Protein AF-X0XRM9-F1 (afdb_monomer)

pLDDT: mean 96.71, std 3.66, range [76.0, 98.94]

Solvent-accessible surface area (backbone atoms only — not comparable to full-atom values): 13467 Å² total; per-residue (Å²): 122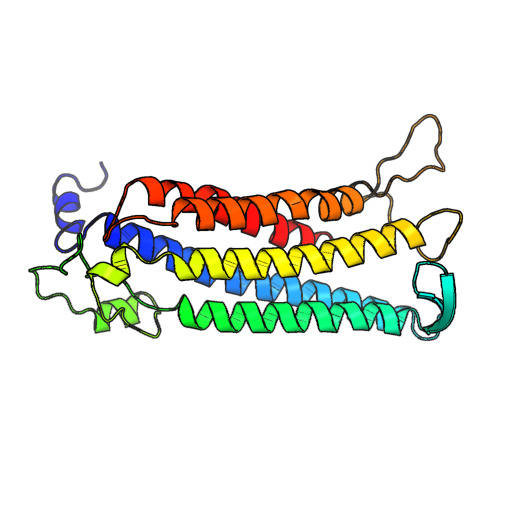,93,70,55,77,65,59,64,61,73,51,61,56,55,30,70,41,7,46,52,46,35,53,50,33,52,50,50,48,56,48,45,58,49,44,46,49,39,50,49,51,35,41,52,52,40,51,51,49,25,61,73,43,55,88,42,72,40,79,27,69,55,96,86,36,83,69,49,81,34,45,51,26,58,59,43,49,53,53,41,57,53,52,49,57,41,42,53,49,45,57,54,49,46,59,71,35,34,46,33,25,60,56,13,10,66,37,85,33,41,96,54,97,72,61,58,68,58,51,19,61,76,71,71,34,83,40,67,56,91,45,28,40,54,39,30,45,63,54,63,62,54,49,51,48,32,51,49,50,32,55,44,33,52,52,50,24,48,54,24,49,53,52,53,54,28,46,31,88,88,62,58,75,45,84,78,62,66,94,52,34,50,74,38,96,91,39,82,89,44,72,40,55,53,56,38,54,47,46,40,55,49,34,54,56,30,45,50,29,33,52,49,45,52,56,66,58,59,87,62,67,87,44,69,57,77,74,71,65,65,48,54,64,41,51,51,51,38,52,50,51,50,49,50,48,37,70,73,99

Organism: NCBI:txid412755

Structure (mmCIF, N/CA/C/O backbone):
data_AF-X0XRM9-F1
#
_entry.id   AF-X0XRM9-F1
#
loop_
_atom_site.group_PDB
_atom_site.id
_atom_site.type_symbol
_atom_site.label_atom_id
_atom_site.label_alt_id
_atom_site.label_comp_id
_atom_site.label_asym_id
_atom_site.label_entity_id
_atom_site.label_seq_id
_atom_site.pdbx_PDB_ins_code
_atom_site.Cartn_x
_atom_site.Cartn_y
_atom_site.Cartn_z
_atom_site.occupancy
_atom_site.B_iso_or_equiv
_atom_site.auth_seq_id
_atom_site.auth_comp_id
_atom_site.auth_asym_id
_atom_site.auth_atom_id
_atom_site.pdbx_PDB_model_num
ATOM 1 N N . LYS A 1 1 ? 30.468 -17.952 -12.368 1.00 76.00 1 LYS A N 1
ATOM 2 C CA . LYS A 1 1 ? 30.776 -19.060 -11.427 1.00 76.00 1 LYS A CA 1
ATOM 3 C C . LYS A 1 1 ? 30.121 -20.377 -11.852 1.00 76.00 1 LYS A C 1
ATOM 5 O O . LYS A 1 1 ? 30.865 -21.308 -12.083 1.00 76.00 1 LYS A O 1
ATOM 10 N N . LYS A 1 2 ? 28.791 -20.451 -12.048 1.00 89.44 2 LYS A N 1
ATOM 11 C CA . LYS A 1 2 ? 28.106 -21.715 -12.411 1.00 89.44 2 LYS A CA 1
ATOM 12 C C . LYS A 1 2 ? 28.364 -22.235 -13.840 1.00 89.44 2 LYS A C 1
ATOM 14 O O . LYS A 1 2 ? 28.538 -23.428 -14.006 1.00 89.44 2 LYS A O 1
ATOM 19 N N . VAL A 1 3 ? 28.404 -21.363 -14.854 1.00 91.56 3 VAL A N 1
ATOM 20 C CA . VAL A 1 3 ? 28.514 -21.778 -16.279 1.00 91.56 3 VAL A CA 1
ATOM 21 C C . VAL A 1 3 ? 29.626 -21.049 -17.059 1.00 91.56 3 VAL A C 1
ATOM 23 O O . VAL A 1 3 ? 29.676 -21.069 -18.284 1.00 91.56 3 VAL A O 1
ATOM 26 N N . GLY A 1 4 ? 30.540 -20.370 -16.357 1.00 93.19 4 GLY A N 1
ATOM 27 C CA . GLY A 1 4 ? 31.669 -19.666 -16.984 1.00 93.19 4 GLY A CA 1
ATOM 28 C C . GLY A 1 4 ? 31.266 -18.507 -17.913 1.00 93.19 4 GLY A C 1
ATOM 29 O O . GLY A 1 4 ? 30.294 -17.799 -17.650 1.00 93.19 4 GLY A O 1
ATOM 30 N N . ARG A 1 5 ? 32.039 -18.298 -18.992 1.00 91.75 5 ARG A N 1
ATOM 31 C CA . ARG A 1 5 ? 31.898 -17.161 -19.930 1.00 91.75 5 ARG A CA 1
ATOM 32 C C . ARG A 1 5 ? 30.590 -17.164 -20.729 1.00 91.75 5 ARG A C 1
ATOM 34 O O . ARG A 1 5 ? 30.179 -16.104 -21.191 1.00 91.75 5 ARG A O 1
ATOM 41 N N . VAL A 1 6 ? 29.920 -18.313 -20.879 1.00 92.38 6 VAL A N 1
ATOM 42 C CA . VAL A 1 6 ? 28.663 -18.404 -21.647 1.00 92.38 6 VAL A CA 1
ATOM 43 C C . VAL A 1 6 ? 27.557 -17.533 -21.041 1.00 92.38 6 VAL A C 1
ATOM 45 O O . VAL A 1 6 ? 26.744 -16.987 -21.779 1.00 92.38 6 VAL A O 1
ATOM 48 N N . ALA A 1 7 ? 27.585 -17.312 -19.718 1.00 89.75 7 ALA A N 1
ATOM 49 C CA . ALA A 1 7 ? 26.640 -16.444 -19.016 1.00 89.75 7 ALA A CA 1
ATOM 50 C C . ALA A 1 7 ? 26.647 -15.001 -19.542 1.00 89.75 7 ALA A C 1
ATOM 52 O O . ALA A 1 7 ? 25.612 -14.344 -19.519 1.00 89.75 7 ALA A O 1
ATOM 53 N N . ASN A 1 8 ? 27.774 -14.519 -20.075 1.00 85.94 8 ASN A N 1
ATOM 54 C CA . ASN A 1 8 ? 27.865 -13.158 -20.607 1.00 85.94 8 ASN A CA 1
ATOM 55 C C . ASN A 1 8 ? 26.937 -12.954 -21.813 1.00 85.94 8 ASN A C 1
ATOM 57 O O . ASN A 1 8 ? 26.482 -11.839 -22.052 1.00 85.94 8 ASN A O 1
ATOM 61 N N . ARG A 1 9 ? 26.603 -14.030 -22.541 1.00 87.62 9 ARG A N 1
ATOM 62 C CA . ARG A 1 9 ? 25.663 -13.976 -23.669 1.00 87.62 9 ARG A CA 1
ATOM 63 C C . ARG A 1 9 ? 24.223 -13.701 -23.225 1.00 87.62 9 ARG A C 1
ATOM 65 O O . ARG A 1 9 ? 23.444 -13.222 -24.035 1.00 87.62 9 ARG A O 1
ATOM 72 N N . LEU A 1 10 ? 23.876 -13.932 -21.953 1.00 88.25 10 LEU A N 1
ATOM 73 C CA . LEU A 1 10 ? 22.539 -13.645 -21.411 1.00 88.25 10 LEU A CA 1
ATOM 74 C C . LEU A 1 10 ? 22.221 -12.141 -21.375 1.00 88.25 10 LEU A C 1
ATOM 76 O O . LEU A 1 10 ? 21.055 -11.756 -21.344 1.00 88.25 10 LEU A O 1
ATOM 80 N N . HIS A 1 11 ? 23.252 -11.293 -21.378 1.00 88.94 11 HIS A N 1
ATOM 81 C CA . HIS A 1 11 ? 23.100 -9.840 -21.436 1.00 88.94 11 HIS A CA 1
ATOM 82 C C . HIS A 1 11 ? 22.934 -9.306 -22.864 1.00 88.94 11 HIS A C 1
ATOM 84 O O . HIS A 1 11 ? 22.676 -8.116 -23.034 1.00 88.94 11 HIS A O 1
ATOM 90 N N . ALA A 1 12 ? 23.058 -10.151 -23.893 1.00 87.25 12 ALA A N 1
ATOM 91 C CA . ALA A 1 12 ? 22.772 -9.731 -25.259 1.00 87.25 12 ALA A CA 1
ATOM 92 C C . ALA A 1 12 ? 21.328 -9.207 -25.357 1.00 87.25 12 ALA A C 1
ATOM 94 O O . ALA A 1 12 ? 20.415 -9.778 -24.764 1.00 87.25 12 ALA A O 1
ATOM 95 N N . ALA A 1 13 ? 21.138 -8.115 -26.103 1.00 86.81 13 ALA A N 1
ATOM 96 C CA . ALA A 1 13 ? 19.863 -7.407 -26.276 1.00 86.81 13 ALA A CA 1
ATOM 97 C C . ALA A 1 13 ? 19.281 -6.723 -25.023 1.00 86.81 13 ALA A C 1
ATOM 99 O O . ALA A 1 13 ? 18.147 -6.249 -25.080 1.00 86.81 13 ALA A O 1
ATOM 100 N N . ARG A 1 14 ? 20.015 -6.661 -23.904 1.00 92.44 14 ARG A N 1
ATOM 101 C CA . ARG A 1 14 ? 19.511 -6.124 -22.632 1.00 92.44 14 ARG A CA 1
ATOM 102 C C . ARG A 1 14 ? 20.376 -4.986 -22.114 1.00 92.44 14 ARG A C 1
ATOM 104 O O . ARG A 1 14 ? 21.596 -5.006 -22.260 1.00 92.44 14 ARG A O 1
ATOM 111 N N . SER A 1 15 ? 19.746 -4.036 -21.435 1.00 95.69 15 SER A N 1
ATOM 112 C CA . SER A 1 15 ? 20.428 -3.103 -20.545 1.00 95.69 15 SER A CA 1
ATOM 113 C C . SER A 1 15 ? 20.053 -3.410 -19.100 1.00 95.69 15 SER A C 1
ATOM 115 O O . SER A 1 15 ? 19.131 -4.168 -18.809 1.00 95.69 15 SER A O 1
ATOM 117 N N . ARG A 1 16 ? 20.768 -2.799 -18.158 1.00 94.94 16 ARG A N 1
ATOM 118 C CA . ARG A 1 16 ? 20.286 -2.739 -16.776 1.00 94.94 16 ARG A CA 1
ATOM 119 C C . ARG A 1 16 ? 19.071 -1.823 -16.651 1.00 94.94 16 ARG A C 1
ATOM 121 O O . ARG A 1 16 ? 18.265 -2.053 -15.761 1.00 94.94 16 ARG A O 1
ATOM 128 N N . ASN A 1 17 ? 18.938 -0.832 -17.534 1.00 97.25 17 ASN A N 1
ATOM 129 C CA . ASN A 1 17 ? 17.874 0.168 -17.472 1.00 97.25 17 ASN A CA 1
ATOM 130 C C . ASN A 1 17 ? 16.501 -0.464 -17.724 1.00 97.25 17 ASN A C 1
ATOM 132 O O . ASN A 1 17 ? 15.617 -0.350 -16.886 1.00 97.25 17 ASN A O 1
ATOM 136 N N . ASP A 1 18 ? 16.328 -1.192 -18.829 1.00 96.75 18 ASP A N 1
ATOM 137 C CA . ASP A 1 18 ? 15.067 -1.886 -19.098 1.00 96.75 18 ASP A CA 1
ATOM 138 C C . ASP A 1 18 ? 14.862 -3.094 -18.176 1.00 96.75 18 ASP A C 1
ATOM 140 O O . ASP A 1 18 ? 13.739 -3.345 -17.743 1.00 96.75 18 ASP A O 1
ATOM 144 N N . GLN A 1 19 ? 15.936 -3.806 -17.814 1.00 97.19 19 GLN A N 1
ATOM 145 C CA . GLN A 1 19 ? 15.856 -4.907 -16.856 1.00 97.19 19 GLN A CA 1
ATOM 146 C C . GLN A 1 19 ? 15.310 -4.454 -15.498 1.00 97.19 19 GLN A C 1
ATOM 148 O O . GLN A 1 19 ? 14.360 -5.056 -15.010 1.00 97.19 19 GLN A O 1
ATOM 153 N N . VAL A 1 20 ? 15.896 -3.423 -14.879 1.00 97.69 20 VAL A N 1
ATOM 154 C CA . VAL A 1 20 ? 15.515 -3.036 -13.514 1.00 97.69 20 VAL A CA 1
ATOM 155 C C . VAL A 1 20 ? 14.074 -2.542 -13.462 1.00 97.69 20 VAL A C 1
ATOM 157 O O . VAL A 1 20 ? 13.355 -2.895 -12.538 1.00 97.69 20 VAL A O 1
ATOM 160 N N . VAL A 1 21 ? 13.616 -1.801 -14.475 1.00 98.12 21 VAL A N 1
ATOM 161 C CA . VAL A 1 21 ? 12.218 -1.352 -14.537 1.00 98.12 21 VAL A CA 1
ATOM 162 C C . VAL A 1 21 ? 11.278 -2.541 -14.720 1.00 98.12 21 VAL A C 1
ATOM 164 O O . VAL A 1 21 ? 10.234 -2.603 -14.074 1.00 98.12 21 VAL A O 1
ATOM 167 N N . ASN A 1 22 ? 11.651 -3.518 -15.551 1.00 97.94 22 ASN A N 1
ATOM 168 C CA . ASN A 1 22 ? 10.860 -4.731 -15.736 1.00 97.94 22 ASN A CA 1
ATOM 169 C C . ASN A 1 22 ? 10.738 -5.536 -14.437 1.00 97.94 22 ASN A C 1
ATOM 171 O O . ASN A 1 22 ? 9.637 -5.954 -14.082 1.00 97.94 22 ASN A O 1
ATOM 175 N N . ASP A 1 23 ? 11.855 -5.729 -13.736 1.00 98.38 23 ASP A N 1
ATOM 176 C CA . ASP A 1 23 ? 11.912 -6.463 -12.472 1.00 98.38 23 ASP A CA 1
ATOM 177 C C . ASP A 1 23 ? 11.069 -5.746 -11.399 1.00 98.38 23 ASP A C 1
ATOM 179 O O . ASP A 1 23 ? 10.267 -6.386 -10.717 1.00 98.38 23 ASP A O 1
ATOM 183 N N . THR A 1 24 ? 11.153 -4.412 -11.304 1.00 98.62 24 THR A N 1
ATOM 184 C CA . THR A 1 24 ? 10.327 -3.634 -10.367 1.00 98.62 24 THR A CA 1
ATOM 185 C C . THR A 1 24 ? 8.838 -3.693 -10.721 1.00 98.62 24 THR A C 1
ATOM 187 O O . THR A 1 24 ? 8.012 -3.813 -9.824 1.00 98.62 24 THR A O 1
ATOM 190 N N . ARG A 1 25 ? 8.454 -3.688 -12.006 1.00 98.62 25 ARG A N 1
ATOM 191 C CA . ARG A 1 25 ? 7.045 -3.887 -12.401 1.00 98.62 25 ARG A CA 1
ATOM 192 C C . ARG A 1 25 ? 6.525 -5.264 -12.016 1.00 98.62 25 ARG A C 1
ATOM 194 O O . ARG A 1 25 ? 5.388 -5.371 -11.569 1.00 98.62 25 ARG A O 1
ATOM 201 N N . MET A 1 26 ? 7.333 -6.312 -12.183 1.00 98.69 26 MET A N 1
ATOM 202 C CA . MET A 1 26 ? 6.966 -7.657 -11.726 1.00 98.69 26 MET A CA 1
ATOM 203 C C . MET A 1 26 ? 6.774 -7.681 -10.207 1.00 98.69 26 MET A C 1
ATOM 205 O O . MET A 1 26 ? 5.743 -8.157 -9.743 1.00 98.69 26 MET A O 1
ATOM 209 N N . TYR A 1 27 ? 7.695 -7.073 -9.454 1.00 98.81 27 TYR A N 1
ATOM 210 C CA . TYR A 1 27 ? 7.544 -6.902 -8.009 1.00 98.81 27 TYR A CA 1
ATOM 211 C C . TYR A 1 27 ? 6.236 -6.177 -7.654 1.00 98.81 27 TYR A C 1
ATOM 213 O O . TYR A 1 27 ? 5.453 -6.700 -6.867 1.00 98.81 27 TYR A O 1
ATOM 221 N N . CYS A 1 28 ? 5.954 -5.017 -8.257 1.00 98.81 28 CYS A N 1
ATOM 222 C CA . CYS A 1 28 ? 4.731 -4.265 -7.973 1.00 98.81 28 CYS A CA 1
ATOM 223 C C . CYS A 1 28 ? 3.477 -5.079 -8.305 1.00 98.81 28 CYS A C 1
ATOM 225 O O . CYS A 1 28 ? 2.545 -5.090 -7.511 1.00 98.81 28 CYS A O 1
ATOM 227 N N . LYS A 1 29 ? 3.458 -5.820 -9.422 1.00 98.56 29 LYS A N 1
ATOM 228 C CA . LYS A 1 29 ? 2.337 -6.711 -9.766 1.00 98.56 29 LYS A CA 1
ATOM 229 C C . LYS A 1 29 ? 2.053 -7.720 -8.657 1.00 98.56 29 LYS A C 1
ATOM 231 O O . LYS A 1 29 ? 0.913 -7.811 -8.207 1.00 98.56 29 LYS A O 1
ATOM 236 N N . ASP A 1 30 ? 3.087 -8.428 -8.212 1.00 98.69 30 ASP A N 1
A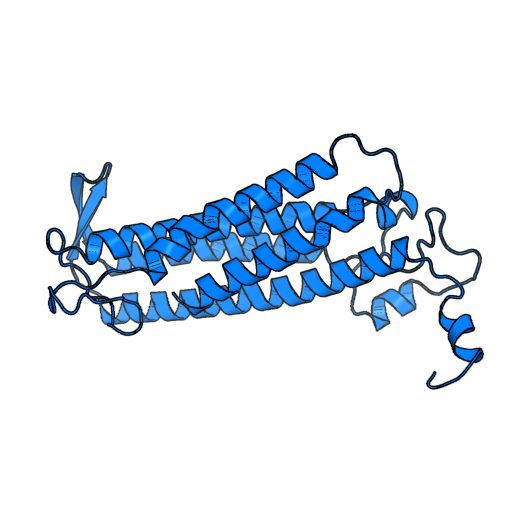TOM 237 C CA . ASP A 1 30 ? 2.966 -9.459 -7.181 1.00 98.69 30 ASP A CA 1
ATOM 238 C C . ASP A 1 30 ? 2.545 -8.854 -5.836 1.00 98.69 30 ASP A C 1
ATOM 240 O O . ASP A 1 30 ? 1.716 -9.416 -5.118 1.00 98.69 30 ASP A O 1
ATOM 244 N N . LYS A 1 31 ? 3.093 -7.684 -5.492 1.00 98.81 31 LYS A N 1
ATOM 245 C CA . LYS A 1 31 ? 2.776 -6.994 -4.239 1.00 98.81 31 LYS A CA 1
ATOM 246 C C . LYS A 1 31 ? 1.391 -6.382 -4.227 1.00 98.81 31 LYS A C 1
ATOM 248 O O . LYS A 1 31 ? 0.728 -6.475 -3.202 1.00 98.81 31 LYS A O 1
ATOM 253 N N . ILE A 1 32 ? 0.913 -5.844 -5.341 1.00 98.88 32 ILE A N 1
ATOM 254 C CA . ILE A 1 32 ? -0.472 -5.391 -5.451 1.00 98.88 32 ILE A CA 1
ATOM 255 C C . ILE A 1 32 ? -1.430 -6.572 -5.257 1.00 98.88 32 ILE A C 1
ATOM 257 O O . ILE A 1 32 ? -2.363 -6.475 -4.462 1.00 98.88 32 ILE A O 1
ATOM 261 N N . ASP A 1 33 ? -1.176 -7.706 -5.917 1.00 98.75 33 ASP A N 1
ATOM 262 C CA . ASP A 1 33 ? -2.027 -8.896 -5.792 1.00 98.75 33 ASP A CA 1
ATOM 263 C C . ASP A 1 33 ? -2.027 -9.431 -4.337 1.00 98.75 33 ASP A C 1
ATOM 265 O O . ASP A 1 33 ? -3.068 -9.828 -3.804 1.00 98.75 33 ASP A O 1
ATOM 269 N N . MET A 1 34 ? -0.878 -9.371 -3.654 1.00 98.81 34 MET A N 1
ATOM 270 C CA . MET A 1 34 ? -0.742 -9.680 -2.225 1.00 98.81 34 MET A CA 1
ATOM 271 C C . MET A 1 34 ? -1.523 -8.701 -1.331 1.00 98.81 34 MET A C 1
ATOM 273 O O . MET A 1 34 ? -2.278 -9.148 -0.471 1.00 98.81 34 MET A O 1
ATOM 277 N N . LEU A 1 35 ? -1.385 -7.390 -1.540 1.00 98.94 35 LEU A N 1
ATOM 278 C CA . LEU A 1 35 ? -2.056 -6.353 -0.747 1.00 98.94 35 LEU A CA 1
ATOM 279 C C . LEU A 1 35 ? -3.579 -6.427 -0.882 1.00 98.94 35 LEU A C 1
ATOM 281 O O . LEU A 1 35 ? -4.288 -6.334 0.116 1.00 98.94 35 LEU A O 1
ATOM 285 N N . VAL A 1 36 ? -4.095 -6.675 -2.092 1.00 98.88 36 VAL A N 1
ATOM 286 C CA . VAL A 1 36 ? -5.532 -6.908 -2.319 1.00 98.88 36 VAL A CA 1
ATOM 287 C C . VAL A 1 36 ? -6.025 -8.098 -1.492 1.00 98.88 36 VAL A C 1
ATOM 289 O O . VAL A 1 36 ? -7.108 -8.038 -0.903 1.00 98.88 36 VAL A O 1
ATOM 292 N N . LYS A 1 37 ? -5.233 -9.174 -1.410 1.00 98.81 37 LYS A N 1
ATOM 293 C CA . LYS A 1 37 ? -5.562 -10.340 -0.584 1.00 98.81 37 LYS A CA 1
ATOM 294 C C . LYS A 1 37 ? -5.560 -9.989 0.906 1.00 98.81 37 LYS A C 1
ATOM 296 O O . LYS A 1 37 ? -6.531 -10.324 1.578 1.00 98.81 37 LYS A O 1
ATOM 301 N N . SER A 1 38 ? -4.525 -9.313 1.407 1.00 98.81 38 SER A N 1
ATOM 302 C CA . SER A 1 38 ? -4.441 -8.880 2.811 1.00 98.81 38 SER A CA 1
ATOM 303 C C . SER A 1 38 ? -5.617 -7.960 3.183 1.00 98.81 38 SER A C 1
ATOM 305 O O . SER A 1 38 ? -6.317 -8.226 4.155 1.00 98.81 38 SER A O 1
ATOM 307 N N . ALA A 1 39 ? -5.943 -6.972 2.343 1.00 98.88 39 ALA A N 1
ATOM 308 C CA . ALA A 1 39 ? -7.094 -6.087 2.544 1.00 98.88 39 ALA A CA 1
ATOM 309 C C . ALA A 1 39 ? -8.438 -6.831 2.525 1.00 98.88 39 ALA A C 1
ATOM 311 O O . ALA A 1 39 ? -9.334 -6.528 3.311 1.00 98.88 39 ALA A O 1
ATOM 312 N N . THR A 1 40 ? -8.578 -7.842 1.664 1.00 98.88 40 THR A N 1
ATOM 313 C CA . THR A 1 40 ? -9.778 -8.691 1.635 1.00 98.88 40 THR A CA 1
ATOM 314 C C . THR A 1 40 ? -9.920 -9.499 2.925 1.00 98.88 40 THR A C 1
ATOM 316 O O . THR A 1 40 ? -11.029 -9.633 3.438 1.00 98.88 40 THR A O 1
ATOM 319 N N . LEU A 1 41 ? -8.819 -10.024 3.473 1.00 98.81 41 LEU A N 1
ATOM 320 C CA . LEU A 1 41 ? -8.843 -10.745 4.748 1.00 98.81 41 LEU A CA 1
ATOM 321 C C . LEU A 1 41 ? -9.271 -9.827 5.899 1.00 98.81 41 LEU A C 1
ATOM 323 O O . LEU A 1 41 ? -10.152 -10.214 6.665 1.00 98.81 41 LEU A O 1
ATOM 327 N N . LEU A 1 42 ? -8.748 -8.599 5.955 1.00 98.81 42 LEU A N 1
ATOM 328 C CA . LEU A 1 42 ? -9.187 -7.597 6.928 1.00 98.81 42 LEU A CA 1
ATOM 329 C C . LEU A 1 42 ? -10.687 -7.284 6.788 1.00 98.81 42 LEU A C 1
ATOM 331 O O . LEU A 1 42 ? -11.420 -7.323 7.773 1.00 98.81 42 LEU A O 1
ATOM 335 N N . GLN A 1 43 ? -11.194 -7.059 5.569 1.00 98.81 43 GLN A N 1
ATOM 336 C CA . GLN A 1 43 ? -12.634 -6.849 5.350 1.00 98.81 43 GLN A CA 1
ATOM 337 C C . GLN A 1 43 ? -13.483 -8.039 5.833 1.00 98.81 43 GLN A C 1
ATOM 339 O O . GLN A 1 43 ? -14.556 -7.833 6.399 1.00 98.81 43 GLN A O 1
ATOM 344 N N . VAL A 1 44 ? -13.017 -9.279 5.639 1.00 98.75 44 VAL A N 1
ATOM 345 C CA . VAL A 1 44 ? -13.697 -10.483 6.147 1.00 98.75 44 VAL A CA 1
ATOM 346 C C . VAL A 1 44 ? -13.710 -10.504 7.679 1.00 98.75 44 VAL A C 1
ATOM 348 O O . VAL A 1 44 ? -14.760 -10.784 8.261 1.00 98.75 44 VAL A O 1
ATOM 351 N N . SER A 1 45 ? -12.595 -10.164 8.332 1.00 98.50 45 SER A N 1
ATOM 352 C CA . SER A 1 45 ? -12.509 -10.045 9.795 1.00 98.50 45 SER A CA 1
ATOM 353 C C . SER A 1 45 ? -13.462 -8.975 10.335 1.00 98.50 45 SER A C 1
ATOM 355 O O . SER A 1 45 ? -14.256 -9.255 11.238 1.00 98.50 45 SER A O 1
ATOM 357 N N . ILE A 1 46 ? -13.469 -7.783 9.726 1.00 98.56 46 ILE A N 1
ATOM 358 C CA . ILE A 1 46 ? -14.368 -6.675 10.086 1.00 98.56 46 ILE A CA 1
ATOM 359 C C . ILE A 1 46 ? -15.834 -7.082 9.896 1.00 98.56 46 ILE A C 1
ATOM 361 O O . ILE A 1 46 ? -16.664 -6.833 10.769 1.00 98.56 46 ILE A O 1
ATOM 365 N N . LEU A 1 47 ? -16.170 -7.763 8.796 1.00 98.62 47 LEU A N 1
ATOM 366 C CA . LEU A 1 47 ? -17.527 -8.259 8.556 1.00 98.62 47 LEU A CA 1
ATOM 367 C C . LEU A 1 47 ? -17.939 -9.312 9.595 1.00 98.62 47 LEU A C 1
ATOM 369 O O . LEU A 1 47 ? -19.086 -9.322 10.048 1.00 98.62 47 LEU A O 1
ATOM 373 N N . GLY A 1 48 ? -17.015 -10.190 9.988 1.00 98.56 48 GLY A N 1
ATOM 374 C CA . GLY A 1 48 ? -17.216 -11.153 11.069 1.00 98.56 48 GLY A CA 1
ATOM 375 C C . GLY A 1 48 ? -17.530 -10.463 12.397 1.00 98.56 48 GLY A C 1
ATOM 376 O O . GLY A 1 48 ? -18.509 -10.820 13.055 1.00 98.56 48 GLY A O 1
ATOM 377 N N . ALA A 1 49 ? -16.763 -9.428 12.753 1.00 97.62 49 ALA A N 1
ATOM 378 C CA . ALA A 1 49 ? -17.013 -8.608 13.936 1.00 97.62 49 ALA A CA 1
ATOM 379 C C . ALA A 1 49 ? -18.366 -7.880 13.852 1.00 97.62 49 ALA A C 1
ATOM 381 O O . ALA A 1 49 ? -19.161 -7.953 14.789 1.00 97.62 49 ALA A O 1
ATOM 382 N N . ALA A 1 50 ? -18.686 -7.268 12.710 1.00 98.25 50 ALA A N 1
ATOM 383 C CA . ALA A 1 50 ? -19.957 -6.579 12.493 1.00 98.25 50 ALA A CA 1
ATOM 384 C C . ALA A 1 50 ? -21.167 -7.512 12.666 1.00 98.25 50 ALA A C 1
ATOM 386 O O . ALA A 1 50 ? -22.180 -7.103 13.228 1.00 98.25 50 ALA A O 1
ATOM 387 N N . ARG A 1 51 ? -21.058 -8.777 12.234 1.00 98.25 51 ARG A N 1
ATOM 388 C CA . ARG A 1 51 ? -22.091 -9.800 12.467 1.00 98.25 51 ARG A CA 1
ATOM 389 C C . ARG A 1 51 ? -22.164 -10.221 13.930 1.00 98.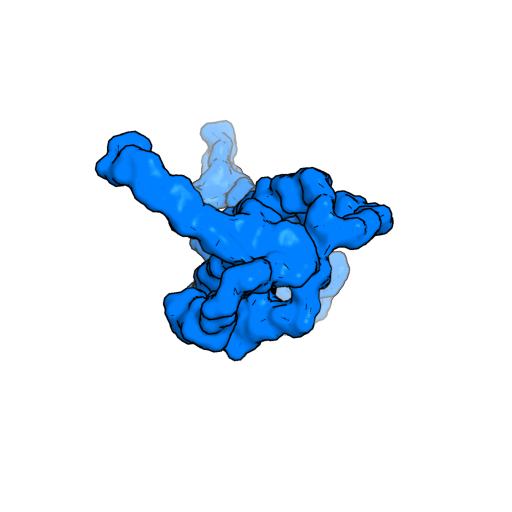25 51 ARG A C 1
ATOM 391 O O . ARG A 1 51 ? -23.260 -10.317 14.472 1.00 98.25 51 ARG A O 1
ATOM 398 N N . LYS A 1 52 ? -21.014 -10.475 14.563 1.00 97.94 52 LYS A N 1
ATOM 399 C CA . LYS A 1 52 ? -20.932 -10.919 15.963 1.00 97.94 52 LYS A CA 1
ATOM 400 C C . LYS A 1 52 ? -21.545 -9.899 16.925 1.00 97.94 52 LYS A C 1
ATOM 402 O O . LYS A 1 52 ? -22.218 -10.294 17.869 1.00 97.94 52 LYS A O 1
ATOM 407 N N . TYR A 1 53 ? -21.318 -8.611 16.675 1.00 95.81 53 TYR A N 1
ATOM 408 C CA . TYR A 1 53 ? -21.770 -7.506 17.526 1.00 95.81 53 TYR A CA 1
ATOM 409 C C . TYR A 1 53 ? -22.975 -6.752 16.943 1.00 95.81 53 TYR A C 1
ATOM 411 O O . TYR A 1 53 ? -23.215 -5.591 17.278 1.00 95.81 53 TYR A O 1
ATOM 419 N N . PHE A 1 54 ? -23.742 -7.391 16.055 1.00 96.75 54 PHE A N 1
ATOM 420 C CA . PHE A 1 54 ? -24.956 -6.793 15.512 1.00 96.75 54 PHE A CA 1
ATOM 421 C C . PHE A 1 54 ? -25.962 -6.477 16.631 1.00 96.75 54 PHE A C 1
ATOM 423 O O . PHE A 1 54 ? -26.164 -7.273 17.545 1.00 96.75 54 PHE A O 1
ATOM 430 N N . GLY A 1 55 ? -26.597 -5.307 16.551 1.00 95.31 55 GLY A N 1
ATOM 431 C CA . GLY A 1 55 ? -27.535 -4.819 17.567 1.00 95.31 55 GLY A CA 1
ATOM 432 C C . GLY A 1 55 ? -26.885 -4.071 18.736 1.00 95.31 55 GLY A C 1
ATOM 433 O O . GLY A 1 55 ? -27.608 -3.458 19.517 1.00 95.31 55 GLY A O 1
ATOM 434 N N . PHE A 1 56 ? -25.551 -4.058 18.848 1.00 96.69 56 PHE A N 1
ATOM 435 C CA . PHE A 1 56 ? -24.864 -3.244 19.851 1.00 96.69 56 PHE A CA 1
ATOM 436 C C . PHE A 1 56 ? -24.887 -1.766 19.441 1.00 96.69 56 PHE A C 1
ATOM 438 O O . PHE A 1 56 ? -24.370 -1.404 18.380 1.00 96.69 56 PHE A O 1
ATOM 445 N N . ILE A 1 57 ? -25.519 -0.927 20.262 1.00 98.06 57 ILE A N 1
ATOM 446 C CA . ILE A 1 57 ? -25.667 0.511 20.021 1.00 98.06 57 ILE A CA 1
ATOM 447 C C . ILE A 1 57 ? -24.609 1.252 20.835 1.00 98.06 57 ILE A C 1
ATOM 449 O O . ILE A 1 57 ? -24.519 1.057 22.045 1.00 98.06 57 ILE A O 1
ATOM 453 N N . ILE A 1 58 ? -23.852 2.127 20.178 1.00 97.69 58 ILE A N 1
ATOM 454 C CA . ILE A 1 58 ? -22.919 3.061 20.816 1.00 97.69 58 ILE A CA 1
ATOM 455 C C . ILE A 1 58 ? -23.253 4.502 20.399 1.00 97.69 58 ILE A C 1
ATOM 457 O O . ILE A 1 58 ? -24.002 4.702 19.434 1.00 97.69 58 ILE A O 1
ATOM 461 N N . PRO A 1 59 ? -22.743 5.531 21.095 1.00 98.19 59 PRO A N 1
ATOM 462 C CA . PRO A 1 59 ? -22.833 6.897 20.602 1.00 98.19 59 PRO A CA 1
ATOM 463 C C . PRO A 1 59 ? -22.090 7.035 19.266 1.00 98.19 59 PRO A C 1
ATOM 465 O O . PRO A 1 59 ? -20.969 6.558 19.109 1.00 98.19 59 PRO A O 1
ATOM 468 N N . GLY A 1 60 ? -22.713 7.682 18.286 1.00 97.75 60 GLY A N 1
ATOM 469 C CA . GLY A 1 60 ? -22.044 8.161 17.082 1.00 97.75 60 GLY A CA 1
ATOM 470 C C . GLY A 1 60 ? -21.445 9.539 17.336 1.00 97.75 60 GLY A C 1
ATOM 471 O O . GLY A 1 60 ? -22.042 10.347 18.051 1.00 97.75 60 GLY A O 1
ATOM 472 N N . TYR A 1 61 ? -20.285 9.813 16.743 1.00 98.38 61 TYR A N 1
ATOM 473 C CA . TYR A 1 61 ? -19.506 11.013 17.039 1.00 98.38 61 TYR A CA 1
ATOM 474 C C . TYR A 1 61 ? -19.354 11.930 15.828 1.00 98.38 61 TYR A C 1
ATOM 476 O O . TYR A 1 61 ? -19.050 11.487 14.721 1.00 98.38 61 TYR A O 1
ATOM 484 N N . THR A 1 62 ? -19.477 13.232 16.073 1.00 97.75 62 THR A N 1
ATOM 485 C CA . THR A 1 62 ? -19.024 14.297 15.167 1.00 97.75 62 THR A CA 1
ATOM 486 C C . THR A 1 62 ? -18.252 15.310 15.996 1.00 97.75 62 THR A C 1
ATOM 488 O O . THR A 1 62 ? -18.757 15.725 17.030 1.00 97.75 62 THR A O 1
ATOM 491 N N . HIS A 1 63 ? -17.037 15.694 15.593 1.00 97.56 63 HIS A N 1
ATOM 492 C CA . HIS A 1 63 ? -16.132 16.505 16.434 1.00 97.56 63 HIS A CA 1
ATOM 493 C C . HIS A 1 63 ? -15.785 15.861 17.788 1.00 97.56 63 HIS A C 1
ATOM 495 O O . HIS A 1 63 ? -15.437 16.562 18.729 1.00 97.56 63 HIS A O 1
ATOM 501 N N . LEU A 1 64 ? -15.890 14.530 17.877 1.00 97.25 64 LEU A N 1
ATOM 502 C CA . LEU A 1 64 ? -15.799 13.777 19.130 1.00 97.25 64 LEU A CA 1
ATOM 503 C C . LEU A 1 64 ? -16.888 14.123 20.167 1.00 97.25 64 LEU A C 1
ATOM 505 O O . LEU A 1 64 ? -16.811 13.685 21.309 1.00 97.25 64 LEU A O 1
ATOM 509 N N . GLU A 1 65 ? -17.951 14.804 19.736 1.00 97.62 65 GLU A N 1
ATOM 510 C CA . GLU A 1 65 ? -19.170 15.039 20.508 1.00 97.62 65 GLU A CA 1
ATOM 511 C C . GLU A 1 65 ? -20.251 14.018 20.147 1.00 97.62 65 GLU A C 1
ATOM 513 O O . GLU A 1 65 ? -20.358 13.586 18.991 1.00 97.62 65 GLU A O 1
ATOM 518 N N . HIS A 1 66 ? -21.076 13.651 21.131 1.00 97.69 66 HIS A N 1
ATOM 519 C CA . HIS A 1 66 ? -22.210 12.753 20.917 1.00 97.69 66 HIS A CA 1
ATOM 520 C C . HIS A 1 66 ? -23.212 13.375 19.939 1.00 97.69 66 HIS A C 1
ATOM 522 O O . HIS A 1 66 ? -23.837 14.392 20.231 1.00 97.69 66 HIS A O 1
ATOM 528 N N . ALA A 1 67 ? -23.393 12.725 18.792 1.00 97.88 67 ALA A N 1
ATOM 529 C CA . ALA A 1 67 ? -24.341 13.136 17.769 1.00 97.88 67 ALA A CA 1
ATOM 530 C C . ALA A 1 67 ? -25.634 12.316 17.863 1.00 97.88 67 ALA A C 1
ATOM 532 O O . ALA A 1 67 ? -26.643 12.774 18.394 1.00 97.88 67 ALA A O 1
ATOM 533 N N . GLN A 1 68 ? -25.613 11.087 17.348 1.00 97.56 68 GLN A N 1
ATOM 534 C CA . GLN A 1 68 ? -26.772 10.195 17.308 1.00 97.56 68 GLN A CA 1
ATOM 535 C C . GLN A 1 68 ? -26.355 8.772 17.680 1.00 97.56 68 GLN A C 1
ATOM 537 O O . GLN A 1 68 ? -25.233 8.379 17.364 1.00 97.56 68 GLN A O 1
ATOM 542 N N . PRO A 1 69 ? -27.230 7.974 18.315 1.00 98.06 69 PRO A N 1
ATOM 543 C CA . PRO A 1 69 ? -26.970 6.554 18.517 1.00 98.06 69 PRO A CA 1
ATOM 544 C C . PRO A 1 69 ? -26.742 5.842 17.180 1.00 98.06 69 PRO A C 1
ATOM 546 O O . PRO A 1 69 ? -27.468 6.072 16.212 1.00 98.06 69 PRO A O 1
ATOM 549 N N . VAL A 1 70 ? -25.756 4.953 17.134 1.00 98.25 70 VAL A N 1
ATOM 550 C CA . VAL A 1 70 ? -25.392 4.196 15.935 1.00 98.25 70 VAL A CA 1
ATOM 551 C C . VAL A 1 70 ? -25.098 2.747 16.302 1.00 98.25 70 VAL A C 1
ATOM 553 O O . VAL A 1 70 ? -24.662 2.441 17.409 1.00 98.25 70 VAL A O 1
ATOM 556 N N . LEU A 1 71 ? -25.338 1.825 15.371 1.00 98.25 71 LEU A N 1
ATOM 557 C CA . LEU A 1 71 ? -24.889 0.447 15.541 1.00 98.25 71 LEU A CA 1
ATOM 558 C C . LEU A 1 71 ? -23.366 0.388 15.408 1.00 98.25 71 LEU A C 1
ATOM 560 O O . LEU A 1 71 ? -22.822 0.865 14.411 1.00 98.25 71 LEU A O 1
ATOM 564 N N . PHE A 1 72 ? -22.681 -0.281 16.334 1.00 97.94 72 PHE A N 1
ATOM 565 C CA . PHE A 1 72 ? -21.239 -0.518 16.216 1.00 97.94 72 PHE A CA 1
ATOM 566 C C . PHE A 1 72 ? -20.898 -1.243 14.905 1.00 97.94 72 PHE A C 1
ATOM 568 O O . PHE A 1 72 ? -19.952 -0.885 14.206 1.00 97.94 72 PHE A O 1
ATOM 575 N N . SER A 1 73 ? -21.752 -2.184 14.486 1.00 98.25 73 SER A N 1
ATOM 576 C CA . SER A 1 73 ? -21.637 -2.843 13.184 1.00 98.25 73 SER A CA 1
ATOM 577 C C . SER A 1 73 ? -21.668 -1.856 12.012 1.00 98.25 73 SER A C 1
ATOM 579 O O . SER A 1 73 ? -20.988 -2.085 11.022 1.00 98.25 73 SER A O 1
ATOM 581 N N . HIS A 1 74 ? -22.422 -0.756 12.099 1.00 98.25 74 HIS A N 1
ATOM 582 C CA . HIS A 1 74 ? -22.483 0.245 11.031 1.00 98.25 74 HIS A CA 1
ATOM 583 C C . HIS A 1 74 ? -21.171 1.034 10.906 1.00 98.25 74 HIS A C 1
ATOM 585 O O . HIS A 1 74 ? -20.721 1.279 9.790 1.00 98.25 74 HIS A O 1
ATOM 591 N N . ILE A 1 75 ? -20.513 1.346 12.029 1.00 98.19 75 ILE A N 1
ATOM 592 C CA . ILE A 1 75 ? -19.167 1.944 12.031 1.00 98.19 75 ILE A CA 1
ATOM 593 C C . ILE A 1 75 ? -18.154 0.976 11.412 1.00 98.19 75 ILE A C 1
ATOM 595 O O . ILE A 1 75 ? -17.401 1.363 10.523 1.00 98.19 75 ILE A O 1
ATOM 599 N N . LEU A 1 76 ? -18.186 -0.302 11.801 1.00 98.38 76 LEU A N 1
ATOM 600 C CA . LEU A 1 76 ? -17.306 -1.324 11.225 1.00 98.38 76 LEU A CA 1
ATOM 601 C C . LEU A 1 76 ? -17.467 -1.439 9.699 1.00 98.38 76 LEU A C 1
ATOM 603 O O . LEU A 1 76 ? -16.479 -1.488 8.966 1.00 98.38 76 LEU A O 1
ATOM 607 N N . LEU A 1 77 ? -18.707 -1.422 9.200 1.00 98.50 77 LEU A N 1
ATOM 608 C CA . LEU A 1 77 ? -18.977 -1.447 7.760 1.00 98.50 77 LEU A CA 1
ATOM 609 C C . LEU A 1 77 ? -18.448 -0.197 7.033 1.00 98.50 77 LEU A C 1
ATOM 611 O O . LEU A 1 77 ? -18.081 -0.298 5.864 1.00 98.50 77 LEU A O 1
ATOM 615 N N . ALA A 1 78 ? -18.325 0.955 7.700 1.00 98.75 78 ALA A N 1
ATOM 616 C CA . ALA A 1 78 ? -17.727 2.142 7.089 1.00 98.75 78 ALA A CA 1
ATOM 617 C C . ALA A 1 78 ? -16.254 1.914 6.696 1.00 98.75 78 ALA A C 1
ATOM 619 O O . ALA A 1 78 ? -15.821 2.391 5.644 1.00 98.75 78 ALA A O 1
ATOM 620 N N . TYR A 1 79 ? -15.493 1.141 7.479 1.00 98.75 79 TYR A N 1
ATOM 621 C CA . TYR A 1 79 ? -14.114 0.785 7.123 1.00 98.75 79 TYR A CA 1
ATOM 622 C C . TYR A 1 79 ? -14.038 -0.220 5.973 1.00 98.75 79 TYR A C 1
ATOM 624 O O . TYR A 1 79 ? -13.109 -0.147 5.170 1.00 98.75 79 TYR A O 1
ATOM 632 N N . ILE A 1 80 ? -15.026 -1.113 5.829 1.00 98.69 80 ILE A N 1
ATOM 633 C CA . ILE A 1 80 ? -15.111 -1.994 4.653 1.00 98.69 80 ILE A CA 1
ATOM 634 C C . ILE A 1 80 ? -15.211 -1.162 3.376 1.00 98.69 80 ILE A C 1
ATOM 636 O O . ILE A 1 80 ? -14.491 -1.444 2.421 1.00 98.69 80 ILE A O 1
ATOM 640 N N . GLU A 1 81 ? -16.037 -0.114 3.378 1.00 98.81 81 GLU A N 1
ATOM 641 C CA . GLU A 1 81 ? -16.183 0.795 2.238 1.00 98.81 81 GLU A CA 1
ATOM 642 C C . GLU A 1 81 ? -14.896 1.580 1.941 1.00 98.81 81 GLU A C 1
ATOM 644 O O . GLU A 1 81 ? -14.575 1.841 0.780 1.00 98.81 81 GLU A O 1
ATOM 649 N N . MET A 1 82 ? -14.140 1.967 2.975 1.00 98.88 82 MET A N 1
ATOM 650 C CA . MET A 1 82 ? -12.818 2.585 2.806 1.00 98.88 82 MET A CA 1
ATOM 651 C C . MET A 1 82 ? -11.847 1.631 2.101 1.00 98.88 82 MET A C 1
ATOM 653 O O . MET A 1 82 ? -11.317 1.980 1.045 1.00 98.88 82 MET A O 1
ATOM 657 N N . LEU A 1 83 ? -11.710 0.410 2.623 1.00 98.81 83 LEU A N 1
ATOM 658 C CA . LEU A 1 83 ? -10.835 -0.627 2.072 1.00 98.81 83 LEU A CA 1
ATOM 659 C C . LEU A 1 83 ? -11.259 -1.070 0.668 1.00 98.81 83 LEU A C 1
ATOM 661 O O . LEU A 1 83 ? -10.408 -1.382 -0.164 1.00 98.81 83 LEU A O 1
ATOM 665 N N . GLU A 1 84 ? -12.560 -1.069 0.365 1.00 98.75 84 GLU A N 1
ATOM 666 C CA . GLU A 1 84 ? -13.047 -1.412 -0.971 1.00 98.75 84 GLU A CA 1
ATOM 667 C C . GLU A 1 84 ? -12.550 -0.405 -2.007 1.00 98.75 84 GLU A C 1
ATOM 669 O O . GLU A 1 84 ? -12.006 -0.795 -3.040 1.00 98.75 84 GLU A O 1
ATOM 674 N N . ARG A 1 85 ? -12.634 0.897 -1.702 1.00 98.88 85 ARG A N 1
ATOM 675 C CA . ARG A 1 85 ? -12.071 1.936 -2.576 1.00 98.88 85 ARG A CA 1
ATOM 676 C C . ARG A 1 85 ? -10.553 1.825 -2.708 1.00 98.88 85 ARG A C 1
ATOM 678 O O . ARG A 1 85 ? -10.002 2.200 -3.739 1.00 98.88 85 ARG A O 1
ATOM 685 N N . ASP A 1 86 ? -9.853 1.331 -1.696 1.00 98.88 86 ASP A N 1
ATOM 686 C CA . ASP A 1 86 ? -8.406 1.133 -1.802 1.00 98.88 86 ASP A CA 1
ATOM 687 C C . ASP A 1 86 ? -8.064 -0.046 -2.715 1.00 98.88 86 ASP A C 1
ATOM 689 O O . ASP A 1 86 ? -7.184 0.072 -3.569 1.00 98.88 86 ASP A O 1
ATOM 693 N N . LYS A 1 87 ? -8.812 -1.154 -2.630 1.00 98.81 87 LYS A N 1
ATOM 694 C CA . LYS A 1 87 ? -8.666 -2.280 -3.564 1.00 98.81 87 LYS A CA 1
ATOM 695 C C . LYS A 1 87 ? -8.976 -1.884 -5.004 1.00 98.81 87 LYS A C 1
ATOM 697 O O . LYS A 1 87 ? -8.273 -2.335 -5.906 1.00 98.81 87 LYS A O 1
ATOM 702 N N . THR A 1 88 ? -9.988 -1.047 -5.255 1.00 98.81 88 THR A N 1
ATOM 703 C CA . THR A 1 88 ? -10.269 -0.592 -6.629 1.00 98.81 88 THR A CA 1
ATOM 704 C C . THR A 1 88 ? -9.102 0.216 -7.195 1.00 98.81 88 THR A C 1
ATOM 706 O O . THR A 1 88 ? -8.677 -0.049 -8.320 1.00 98.81 88 THR A O 1
ATOM 709 N N . ARG A 1 89 ? -8.497 1.105 -6.394 1.00 98.88 89 ARG A N 1
ATOM 710 C CA . ARG A 1 89 ? -7.278 1.837 -6.777 1.00 98.88 89 ARG A CA 1
ATOM 711 C C . ARG A 1 89 ? -6.098 0.906 -7.050 1.00 98.88 89 ARG A C 1
ATOM 713 O O . ARG A 1 89 ? -5.443 1.061 -8.077 1.00 98.88 89 ARG A O 1
ATOM 720 N N . LEU A 1 90 ? -5.867 -0.087 -6.187 1.00 98.88 90 LEU A N 1
ATOM 721 C CA . LEU A 1 90 ? -4.841 -1.114 -6.400 1.00 98.88 90 LEU A CA 1
ATOM 722 C C . LEU A 1 90 ? -5.076 -1.874 -7.713 1.00 98.88 90 LEU A C 1
ATOM 724 O O . LEU A 1 90 ? -4.151 -2.061 -8.499 1.00 98.88 90 LEU A O 1
ATOM 728 N N . HIS A 1 91 ? -6.313 -2.278 -8.005 1.00 98.75 91 HIS A N 1
ATOM 729 C CA . HIS A 1 91 ? -6.643 -2.950 -9.261 1.00 98.75 91 HIS A CA 1
ATOM 730 C C . HIS A 1 91 ? -6.423 -2.070 -10.494 1.00 98.75 91 HIS A C 1
ATOM 732 O O . HIS A 1 91 ? -6.034 -2.584 -11.546 1.00 98.75 91 HIS A O 1
ATOM 738 N N . ASP A 1 92 ? -6.670 -0.768 -10.394 1.00 98.75 92 ASP A N 1
ATOM 739 C CA . ASP A 1 92 ? -6.434 0.160 -11.493 1.00 98.75 92 ASP A CA 1
ATOM 740 C C . ASP A 1 92 ? -4.939 0.424 -11.708 1.00 98.75 92 ASP A C 1
ATOM 742 O O . ASP A 1 92 ? -4.467 0.343 -12.845 1.00 98.75 92 ASP A O 1
ATOM 746 N N . ASP A 1 93 ? -4.169 0.661 -10.643 1.00 98.69 93 ASP A N 1
ATOM 747 C CA . ASP A 1 93 ? -2.701 0.737 -10.691 1.00 98.69 93 ASP A CA 1
ATOM 748 C C . ASP A 1 93 ? -2.098 -0.549 -11.281 1.00 98.69 93 ASP A C 1
ATOM 750 O O . ASP A 1 93 ? -1.319 -0.524 -12.239 1.00 98.69 93 ASP A O 1
ATOM 754 N N . ARG A 1 94 ? -2.580 -1.717 -10.843 1.00 98.56 94 ARG A N 1
ATOM 755 C CA . ARG A 1 94 ? -2.157 -3.020 -11.368 1.00 98.56 94 ARG A CA 1
ATOM 756 C C . ARG A 1 94 ? -2.294 -3.132 -12.883 1.00 98.56 94 ARG A C 1
ATOM 758 O O . ARG A 1 94 ? -1.468 -3.804 -13.499 1.00 98.56 94 ARG A O 1
ATOM 765 N N . LYS A 1 95 ? -3.310 -2.510 -13.497 1.00 98.56 95 LYS A N 1
ATOM 766 C CA . LYS A 1 95 ? -3.491 -2.496 -14.963 1.00 98.56 95 LYS A CA 1
ATOM 767 C C . LYS A 1 95 ? -2.403 -1.671 -15.657 1.00 98.56 95 LYS A C 1
ATOM 769 O O . LYS A 1 95 ? -1.910 -2.105 -16.696 1.00 98.56 95 LYS A O 1
ATOM 774 N N . ARG A 1 96 ? -2.024 -0.518 -15.093 1.00 98.50 96 ARG A N 1
ATOM 775 C CA . ARG A 1 96 ? -0.975 0.376 -15.626 1.00 98.50 96 ARG A CA 1
ATOM 776 C C .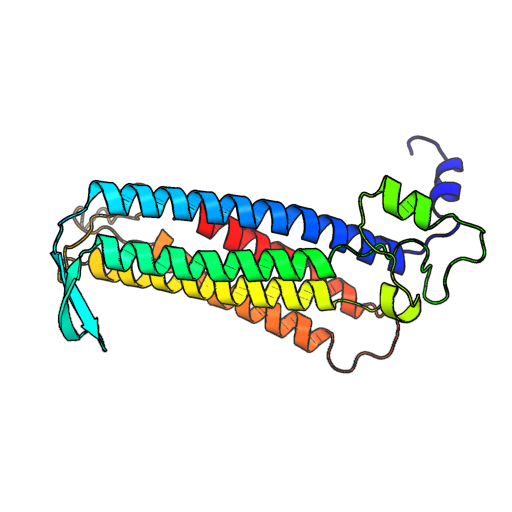 ARG A 1 96 ? 0.437 -0.139 -15.345 1.00 98.50 96 ARG A C 1
ATOM 778 O O . ARG A 1 96 ? 1.335 0.029 -16.167 1.00 98.50 96 ARG A O 1
ATOM 785 N N . THR A 1 97 ? 0.615 -0.871 -14.250 1.00 98.56 97 THR A N 1
ATOM 786 C CA . THR A 1 97 ? 1.855 -1.590 -13.945 1.00 98.56 97 THR A CA 1
ATOM 787 C C . THR A 1 97 ? 2.102 -2.750 -14.929 1.00 98.56 97 THR A C 1
ATOM 789 O O . THR A 1 97 ? 3.256 -3.059 -15.236 1.00 98.56 97 THR A O 1
ATOM 792 N N . ASP A 1 98 ? 1.044 -3.366 -15.481 1.00 98.50 98 ASP A N 1
ATOM 793 C CA . ASP A 1 98 ? 1.076 -4.583 -16.315 1.00 98.50 98 ASP A CA 1
ATOM 794 C C . ASP A 1 98 ? 1.538 -4.373 -17.777 1.00 98.50 98 ASP A C 1
ATOM 796 O O . ASP A 1 98 ? 0.924 -4.842 -18.747 1.00 98.50 98 ASP A O 1
ATOM 800 N N . VAL A 1 99 ? 2.677 -3.695 -17.929 1.00 98.62 99 VAL A N 1
ATOM 801 C CA . VAL A 1 99 ? 3.305 -3.331 -19.203 1.00 98.62 99 VAL A CA 1
ATOM 802 C C . VAL A 1 99 ? 4.744 -3.858 -19.262 1.00 98.62 99 VAL A C 1
ATOM 804 O O . VAL A 1 99 ? 5.586 -3.507 -18.440 1.00 98.62 99 VAL A O 1
ATOM 807 N N . LEU A 1 100 ? 5.054 -4.673 -20.274 1.00 98.44 100 LEU A N 1
ATOM 808 C CA . LEU A 1 100 ? 6.408 -5.159 -20.541 1.00 98.44 100 LEU A CA 1
ATOM 809 C C . LEU A 1 100 ? 7.302 -4.021 -21.053 1.00 98.44 100 LEU A C 1
ATOM 811 O O . LEU A 1 100 ? 7.056 -3.466 -22.129 1.00 98.44 100 LEU A O 1
ATOM 815 N N . VAL A 1 101 ? 8.409 -3.769 -20.355 1.00 97.62 101 VAL A N 1
ATOM 816 C CA . VAL A 1 101 ? 9.444 -2.805 -20.778 1.00 97.62 101 VAL A CA 1
ATOM 817 C C . VAL A 1 101 ? 10.702 -3.473 -21.338 1.00 97.62 101 VAL A C 1
ATOM 819 O O . VAL A 1 101 ? 11.405 -2.844 -22.130 1.00 97.62 101 VAL A O 1
ATOM 822 N N . SER A 1 102 ? 10.955 -4.750 -21.016 1.00 96.31 102 SER A N 1
ATOM 823 C CA . SER A 1 102 ? 12.098 -5.504 -21.555 1.00 96.31 102 SER A CA 1
ATOM 824 C C . SER A 1 102 ? 12.172 -5.425 -23.082 1.00 96.31 102 SER A C 1
ATOM 826 O O . SER A 1 102 ? 11.159 -5.549 -23.786 1.00 96.31 102 SER A O 1
ATOM 828 N N . GLY A 1 103 ? 13.386 -5.217 -23.593 1.00 95.25 103 GLY A N 1
ATOM 829 C CA . GLY A 1 103 ? 13.634 -4.963 -25.009 1.00 95.25 103 GLY A CA 1
ATOM 830 C C . GLY A 1 103 ? 13.750 -3.484 -25.372 1.00 95.25 103 GLY A C 1
ATOM 831 O O . GLY A 1 103 ? 13.955 -3.163 -26.541 1.00 95.25 103 GLY A O 1
ATOM 832 N N . SER A 1 104 ? 13.643 -2.590 -24.386 1.00 97.00 104 SER A N 1
ATOM 833 C CA . SER A 1 104 ? 13.889 -1.152 -24.558 1.00 97.00 104 SER A CA 1
ATOM 834 C C . SER A 1 104 ? 15.382 -0.806 -24.514 1.00 97.00 104 SER A C 1
ATOM 836 O O . SER A 1 104 ? 15.769 0.307 -24.871 1.00 97.00 104 SER A O 1
ATOM 838 N N . GLY A 1 105 ? 16.235 -1.768 -24.138 1.00 96.31 105 GLY A N 1
ATOM 839 C CA . GLY A 1 105 ? 17.679 -1.582 -24.099 1.00 96.31 105 GLY A CA 1
ATOM 840 C C . GLY A 1 105 ? 18.064 -0.464 -23.135 1.00 96.31 105 GLY A C 1
ATOM 841 O O . GLY A 1 105 ? 17.457 -0.293 -22.080 1.00 96.31 105 GLY A O 1
ATOM 842 N N . ALA A 1 106 ? 19.110 0.292 -23.472 1.00 96.00 106 ALA A N 1
ATOM 843 C CA . ALA A 1 106 ? 19.539 1.406 -22.630 1.00 96.00 106 ALA A CA 1
ATOM 844 C C . ALA A 1 106 ? 18.581 2.602 -22.705 1.00 96.00 106 ALA A C 1
ATOM 846 O O . ALA A 1 106 ? 18.364 3.235 -21.675 1.00 96.00 106 ALA A O 1
ATOM 847 N N . LEU A 1 107 ? 18.039 2.882 -23.899 1.00 96.38 107 LEU A N 1
ATOM 848 C CA . LEU A 1 107 ? 17.033 3.924 -24.158 1.00 96.38 107 LEU A CA 1
ATOM 849 C C . LEU A 1 107 ? 16.383 3.829 -25.553 1.00 96.38 107 LEU A C 1
ATOM 851 O O . LEU A 1 107 ? 15.271 4.304 -25.742 1.00 96.38 107 LEU A O 1
ATOM 855 N N . SER A 1 108 ? 17.063 3.254 -26.550 1.00 96.25 108 SER A N 1
ATOM 856 C CA . SER A 1 108 ? 16.675 3.297 -27.972 1.00 96.25 108 SER A CA 1
ATOM 857 C C . SER A 1 108 ? 16.225 1.943 -28.531 1.00 96.25 108 SER A C 1
ATOM 859 O O . SER A 1 108 ? 16.209 1.740 -29.743 1.00 96.25 108 SER A O 1
ATOM 861 N N . GLY A 1 109 ? 15.871 0.999 -27.658 1.00 93.88 109 GLY A N 1
ATOM 862 C CA . GLY A 1 109 ? 15.591 -0.379 -28.041 1.00 93.88 109 GLY A CA 1
ATOM 863 C C . GLY A 1 109 ? 16.857 -1.227 -28.153 1.00 93.88 109 GLY A C 1
ATOM 864 O O . GLY A 1 109 ? 17.964 -0.812 -27.804 1.00 93.88 109 GLY A O 1
ATOM 865 N N . THR A 1 110 ? 16.682 -2.456 -28.628 1.00 92.06 110 THR A N 1
ATOM 866 C CA . THR A 1 110 ? 17.780 -3.370 -28.957 1.00 92.06 110 THR A CA 1
ATOM 867 C C . THR A 1 110 ? 17.978 -3.458 -30.469 1.00 92.06 110 THR A C 1
ATOM 869 O O . THR A 1 110 ? 17.014 -3.462 -31.228 1.00 92.06 110 THR A O 1
ATOM 872 N N . ALA A 1 111 ? 19.236 -3.575 -30.901 1.00 90.19 111 ALA A N 1
ATOM 873 C CA . ALA A 1 111 ? 19.599 -3.819 -32.299 1.00 90.19 111 ALA A CA 1
ATOM 874 C C . ALA A 1 111 ? 19.422 -5.291 -32.722 1.00 90.19 111 ALA A C 1
ATOM 876 O O . ALA A 1 111 ? 19.540 -5.620 -33.899 1.00 90.19 111 ALA A O 1
ATOM 877 N N . LEU A 1 112 ? 19.175 -6.190 -31.764 1.00 93.12 112 LEU A N 1
ATOM 878 C CA . LEU A 1 112 ? 18.918 -7.601 -32.036 1.00 93.12 112 LEU A CA 1
ATOM 879 C C . LEU A 1 112 ? 17.415 -7.833 -32.257 1.00 93.12 112 LEU A C 1
ATOM 881 O O . LEU A 1 112 ? 16.613 -7.255 -31.520 1.00 93.12 112 LEU A O 1
ATOM 885 N N . PRO A 1 113 ? 17.023 -8.701 -33.209 1.00 92.06 113 PRO A N 1
ATOM 886 C CA . PRO A 1 113 ? 15.625 -8.942 -33.569 1.00 92.06 113 PRO A CA 1
ATOM 887 C C . PRO A 1 113 ? 14.922 -9.812 -32.515 1.00 92.06 113 PRO A C 1
ATOM 889 O O . PRO A 1 113 ? 14.635 -10.986 -32.737 1.00 92.06 113 PRO A O 1
ATOM 892 N N . ILE A 1 114 ? 14.688 -9.252 -31.328 1.00 94.44 114 ILE A N 1
ATOM 893 C CA . ILE A 1 114 ? 13.966 -9.938 -30.256 1.00 94.44 114 ILE A CA 1
ATOM 894 C C . ILE A 1 114 ? 12.458 -9.907 -30.511 1.00 94.44 114 ILE A C 1
ATOM 896 O O . ILE A 1 114 ? 11.907 -8.917 -30.993 1.00 94.44 114 ILE A O 1
ATOM 900 N N . ASP A 1 115 ? 11.768 -10.960 -30.085 1.00 96.31 115 ASP A N 1
ATOM 901 C CA . ASP A 1 115 ? 10.310 -10.996 -30.078 1.00 96.31 115 ASP A CA 1
ATOM 902 C C . ASP A 1 115 ? 9.771 -10.503 -28.722 1.00 96.31 115 ASP A C 1
ATOM 904 O O . ASP A 1 115 ? 9.695 -11.242 -27.734 1.00 96.31 115 ASP A O 1
ATOM 908 N N . ARG A 1 116 ? 9.387 -9.220 -28.661 1.00 96.56 116 ARG A N 1
ATOM 909 C CA . ARG A 1 116 ? 8.776 -8.631 -27.455 1.00 96.56 116 ARG A CA 1
ATOM 910 C C . ARG A 1 116 ? 7.372 -9.181 -27.180 1.00 96.56 116 ARG A C 1
ATOM 912 O O . ARG A 1 116 ? 6.946 -9.160 -26.029 1.00 96.56 116 ARG A O 1
ATOM 919 N N . VAL A 1 117 ? 6.659 -9.698 -28.184 1.00 97.75 117 VAL A N 1
ATOM 920 C CA . VAL A 1 117 ? 5.345 -10.342 -27.997 1.00 97.75 117 VAL A CA 1
ATOM 921 C C . VAL A 1 117 ? 5.519 -11.686 -27.300 1.00 97.75 117 VAL A C 1
ATOM 923 O O . VAL A 1 117 ? 4.789 -11.983 -26.350 1.00 97.75 117 VAL A O 1
ATOM 926 N N . TYR A 1 118 ? 6.533 -12.451 -27.700 1.00 97.38 118 TYR A N 1
ATOM 927 C CA . TYR A 1 118 ? 6.934 -13.665 -27.003 1.00 97.38 118 TYR A CA 1
ATOM 928 C C . TYR A 1 118 ? 7.354 -13.374 -25.557 1.00 97.38 118 TYR A C 1
ATOM 930 O O . TYR A 1 118 ? 6.823 -14.001 -24.642 1.00 97.38 118 TYR A O 1
ATOM 938 N N . LEU A 1 119 ? 8.221 -12.378 -25.321 1.00 96.19 119 LEU A N 1
ATOM 939 C CA . LEU A 1 119 ? 8.624 -11.985 -23.959 1.00 96.19 119 LEU A CA 1
ATOM 940 C C . LEU A 1 119 ? 7.433 -11.554 -23.098 1.00 96.19 119 LEU A C 1
ATOM 942 O O . LEU A 1 119 ? 7.339 -11.948 -21.937 1.00 96.19 119 LEU A O 1
ATOM 946 N N . LYS A 1 120 ? 6.496 -10.791 -23.671 1.00 97.88 120 LYS A N 1
ATOM 947 C CA . LYS A 1 120 ? 5.263 -10.370 -22.999 1.00 97.88 120 LYS A CA 1
ATOM 948 C C . LYS A 1 120 ? 4.473 -11.579 -22.503 1.00 97.88 120 LYS A C 1
ATOM 950 O O . LYS A 1 120 ? 4.068 -11.607 -21.345 1.00 97.88 120 LYS A O 1
ATOM 955 N N . LYS A 1 121 ? 4.276 -12.578 -23.372 1.00 97.88 121 LYS A N 1
ATOM 956 C CA . LYS A 1 121 ? 3.575 -13.824 -23.036 1.00 97.88 121 LYS A CA 1
ATOM 957 C C . LYS A 1 121 ? 4.339 -14.628 -21.983 1.00 97.88 121 LYS A C 1
ATOM 959 O O . LYS A 1 121 ? 3.730 -15.085 -21.025 1.00 97.88 121 LYS A O 1
ATOM 964 N N . LEU A 1 122 ? 5.654 -14.770 -22.151 1.00 97.44 122 LEU A N 1
ATOM 965 C CA . LEU A 1 122 ? 6.518 -15.545 -21.260 1.00 97.44 122 LEU A CA 1
ATOM 966 C C . LEU A 1 122 ? 6.544 -14.981 -19.833 1.00 97.44 122 LEU A C 1
ATOM 968 O O . LEU A 1 122 ? 6.526 -15.745 -18.876 1.00 97.44 122 LEU A O 1
ATOM 972 N N . LEU A 1 123 ? 6.567 -13.654 -19.697 1.00 97.06 123 LEU A N 1
ATOM 973 C CA . LEU A 1 123 ? 6.619 -12.954 -18.409 1.00 97.06 123 LEU A CA 1
ATOM 974 C C . LEU A 1 123 ? 5.232 -12.544 -17.882 1.00 97.06 123 LEU A C 1
ATOM 976 O O . LEU A 1 123 ? 5.132 -11.850 -16.872 1.00 97.06 123 LEU A O 1
ATOM 980 N N . GLY A 1 124 ? 4.154 -12.947 -18.563 1.00 97.06 124 GLY A N 1
ATOM 981 C CA . GLY A 1 124 ? 2.781 -12.725 -18.107 1.00 97.06 124 GLY A CA 1
ATOM 982 C C . GLY A 1 124 ? 2.350 -11.256 -18.069 1.00 97.06 124 GLY A C 1
ATOM 983 O O . GLY A 1 124 ? 1.599 -10.869 -17.173 1.00 97.06 124 GLY A O 1
ATOM 984 N N . PHE A 1 125 ? 2.832 -10.424 -18.997 1.00 98.38 125 PHE A N 1
ATOM 985 C CA . PHE A 1 125 ? 2.393 -9.033 -19.142 1.00 98.38 125 PHE A CA 1
ATOM 986 C C . PHE A 1 125 ? 1.190 -8.893 -20.087 1.00 98.38 125 PHE A C 1
ATOM 988 O O . PHE A 1 125 ? 1.026 -9.669 -21.033 1.00 98.38 125 PHE A O 1
ATOM 995 N N . LYS A 1 126 ? 0.351 -7.871 -19.884 1.00 98.00 126 LYS A N 1
ATOM 996 C CA . LYS A 1 126 ? -0.801 -7.605 -20.772 1.00 98.00 126 LYS A CA 1
ATOM 997 C C . LYS A 1 126 ? -0.433 -6.743 -21.975 1.00 98.00 126 LYS A C 1
ATOM 999 O O . LYS A 1 126 ? -0.867 -7.029 -23.099 1.00 98.00 126 LYS A O 1
ATOM 1004 N N . ALA A 1 127 ? 0.419 -5.745 -21.766 1.00 98.00 127 ALA A N 1
ATOM 1005 C CA . ALA A 1 127 ? 0.834 -4.789 -22.789 1.00 98.00 127 ALA A CA 1
ATOM 1006 C C . ALA A 1 127 ? 2.360 -4.732 -22.959 1.00 98.00 127 ALA A C 1
ATOM 1008 O O . ALA A 1 127 ? 3.110 -5.347 -22.207 1.00 98.00 127 ALA A O 1
ATOM 1009 N N . ILE A 1 128 ? 2.811 -4.009 -23.984 1.00 98.44 128 ILE A N 1
ATOM 1010 C CA . ILE A 1 128 ? 4.223 -3.721 -24.266 1.00 98.44 128 ILE A CA 1
ATOM 1011 C C . ILE A 1 128 ? 4.372 -2.205 -24.310 1.00 98.44 128 ILE A C 1
ATOM 1013 O O . ILE A 1 128 ? 3.553 -1.533 -24.942 1.00 98.44 128 ILE A O 1
ATOM 1017 N N . ALA A 1 129 ? 5.409 -1.675 -23.663 1.00 97.94 129 ALA A N 1
ATOM 1018 C CA . ALA A 1 129 ? 5.708 -0.251 -23.704 1.00 97.94 129 ALA A CA 1
ATOM 1019 C C . ALA A 1 129 ? 5.999 0.190 -25.146 1.00 97.94 129 ALA A C 1
ATOM 1021 O O . ALA A 1 129 ? 6.797 -0.439 -25.857 1.00 97.94 129 ALA A O 1
ATOM 1022 N N . LYS A 1 130 ? 5.326 1.265 -25.566 1.00 97.38 130 LYS A N 1
ATOM 1023 C CA . LYS A 1 130 ? 5.320 1.752 -26.953 1.00 97.38 130 LYS A CA 1
ATOM 1024 C C . LYS A 1 130 ? 6.541 2.602 -27.299 1.00 97.38 130 LYS A C 1
ATOM 1026 O O . LYS A 1 130 ? 6.863 2.733 -28.474 1.00 97.38 130 LYS A O 1
ATOM 1031 N N . ASN A 1 131 ? 7.213 3.164 -26.299 1.00 98.44 131 ASN A N 1
ATOM 1032 C CA . ASN A 1 131 ? 8.372 4.027 -26.474 1.00 98.44 131 ASN A CA 1
ATOM 1033 C C . ASN A 1 131 ? 9.497 3.567 -25.537 1.00 98.44 131 ASN A C 1
ATOM 1035 O O . ASN A 1 131 ? 9.262 3.334 -24.357 1.00 98.44 131 ASN A O 1
ATOM 1039 N N . SER A 1 132 ? 10.706 3.383 -26.070 1.00 98.00 132 SER A N 1
ATOM 1040 C CA . SER A 1 132 ? 11.834 2.835 -25.310 1.00 98.00 132 SER A CA 1
ATOM 1041 C C . SER A 1 132 ? 12.474 3.844 -24.357 1.00 98.00 132 SER A C 1
ATOM 1043 O O . SER A 1 132 ? 12.992 3.431 -23.325 1.00 98.00 132 SER A O 1
ATOM 1045 N N . ILE A 1 133 ? 12.432 5.139 -24.693 1.00 98.50 133 ILE A N 1
ATOM 1046 C CA . ILE A 1 133 ? 12.950 6.223 -23.847 1.00 98.50 133 ILE A CA 1
ATOM 1047 C C . ILE A 1 133 ? 12.085 6.322 -22.596 1.00 98.50 133 ILE A C 1
ATOM 1049 O O . ILE A 1 133 ? 12.612 6.249 -21.492 1.00 98.50 133 ILE A O 1
ATOM 1053 N N . ASP A 1 134 ? 10.770 6.392 -22.799 1.00 98.62 134 ASP A N 1
ATOM 1054 C CA . ASP A 1 134 ? 9.762 6.358 -21.742 1.00 98.62 134 ASP A CA 1
ATOM 1055 C C . ASP A 1 134 ? 9.903 5.099 -20.874 1.00 98.62 134 ASP A C 1
ATOM 1057 O O . ASP A 1 134 ? 10.079 5.186 -19.665 1.00 98.62 134 ASP A O 1
ATOM 1061 N N . ALA A 1 135 ? 9.966 3.918 -21.496 1.00 98.12 135 ALA A N 1
ATOM 1062 C CA . ALA A 1 135 ? 10.013 2.641 -20.787 1.00 98.12 135 ALA A CA 1
ATOM 1063 C C . ALA A 1 135 ? 11.165 2.505 -19.774 1.00 98.12 135 ALA A C 1
ATOM 1065 O O . ALA A 1 135 ? 11.018 1.789 -18.784 1.00 98.12 135 ALA A O 1
ATOM 1066 N N . VAL A 1 136 ? 12.317 3.135 -20.028 1.00 98.25 136 VAL A N 1
ATOM 1067 C CA . VAL A 1 136 ? 13.474 3.081 -19.116 1.00 98.25 136 VAL A CA 1
ATOM 1068 C C . VAL A 1 136 ? 13.473 4.207 -18.077 1.00 98.25 136 VAL A C 1
ATOM 1070 O O . VAL A 1 136 ? 14.105 4.060 -17.024 1.00 98.25 136 VAL A O 1
ATOM 1073 N N . SER A 1 137 ? 12.769 5.309 -18.351 1.00 98.19 137 SER A N 1
ATOM 1074 C CA . SER A 1 137 ? 12.644 6.467 -17.459 1.00 98.19 137 SER A CA 1
ATOM 1075 C C . SER A 1 137 ? 11.403 6.430 -16.566 1.00 98.19 137 SER A C 1
ATOM 1077 O O . SER A 1 137 ? 11.384 7.090 -15.534 1.00 98.19 137 SER A O 1
ATOM 1079 N N . ASP A 1 138 ? 10.382 5.661 -16.940 1.00 98.44 138 ASP A N 1
ATOM 1080 C CA . ASP A 1 138 ? 9.078 5.627 -16.278 1.00 98.44 138 ASP A CA 1
ATOM 1081 C C . ASP A 1 138 ? 9.173 5.059 -14.848 1.00 98.44 138 ASP A C 1
ATOM 1083 O O . ASP A 1 138 ? 9.740 3.981 -14.615 1.00 98.44 138 ASP A O 1
ATOM 1087 N N . ARG A 1 139 ? 8.613 5.809 -13.892 1.00 98.69 139 ARG A N 1
ATOM 1088 C CA . ARG A 1 139 ? 8.394 5.440 -12.484 1.00 98.69 139 ARG A CA 1
ATOM 1089 C C . ARG A 1 139 ? 6.979 5.777 -12.006 1.00 98.69 139 ARG A C 1
ATOM 1091 O O . ARG A 1 139 ? 6.722 5.706 -10.805 1.00 98.69 139 ARG A O 1
ATOM 1098 N N . ASP A 1 140 ? 6.054 6.065 -12.917 1.00 98.81 140 ASP A N 1
ATOM 1099 C CA . ASP A 1 140 ? 4.670 6.426 -12.606 1.00 98.81 140 ASP A CA 1
ATOM 1100 C C . ASP A 1 140 ? 3.986 5.313 -11.819 1.00 98.81 140 ASP A C 1
ATOM 1102 O O . ASP A 1 140 ? 3.342 5.576 -10.814 1.00 98.81 140 ASP A O 1
ATOM 1106 N N . PHE A 1 141 ? 4.227 4.055 -12.194 1.00 98.69 141 PHE A N 1
ATOM 1107 C CA . PHE A 1 141 ? 3.704 2.889 -11.476 1.00 98.69 141 PHE A CA 1
ATOM 1108 C C . PHE A 1 141 ? 4.207 2.773 -10.021 1.00 98.69 141 PHE A C 1
ATOM 1110 O O . PHE A 1 141 ? 3.564 2.138 -9.194 1.00 98.69 141 PHE A O 1
ATOM 1117 N N . ILE A 1 142 ? 5.359 3.368 -9.681 1.00 98.88 142 ILE A N 1
ATOM 1118 C CA . ILE A 1 142 ? 5.849 3.423 -8.293 1.00 98.88 142 ILE A CA 1
ATOM 1119 C C . ILE A 1 142 ? 5.175 4.574 -7.551 1.00 98.88 142 ILE A C 1
ATOM 1121 O O . ILE A 1 142 ? 4.712 4.388 -6.428 1.00 98.88 142 ILE A O 1
ATOM 1125 N N . VAL A 1 143 ? 5.115 5.756 -8.172 1.00 98.88 143 VAL A N 1
ATOM 1126 C CA . VAL A 1 143 ? 4.478 6.945 -7.585 1.00 98.88 143 VAL A CA 1
ATOM 1127 C C . VAL A 1 143 ? 3.000 6.681 -7.314 1.00 98.88 143 VAL A C 1
ATOM 1129 O O . VAL A 1 143 ? 2.502 6.990 -6.235 1.00 98.88 143 VAL A O 1
ATOM 1132 N N . GLU A 1 144 ? 2.310 6.070 -8.272 1.00 98.88 144 GLU A N 1
ATOM 1133 C CA . GLU A 1 144 ? 0.908 5.711 -8.152 1.00 98.88 144 GLU A CA 1
ATOM 1134 C C . GLU A 1 144 ? 0.686 4.684 -7.040 1.00 98.88 144 GLU A C 1
ATOM 1136 O O . GLU A 1 144 ? -0.142 4.931 -6.163 1.00 98.88 144 GLU A O 1
ATOM 1141 N N . LEU A 1 145 ? 1.469 3.601 -6.994 1.00 98.94 145 LEU A N 1
ATOM 1142 C CA . LEU A 1 145 ? 1.376 2.626 -5.908 1.00 98.94 145 LEU A CA 1
ATOM 1143 C C . LEU A 1 145 ? 1.606 3.282 -4.539 1.00 98.94 145 LEU A C 1
ATOM 1145 O O . LEU A 1 145 ? 0.811 3.082 -3.625 1.00 98.94 145 LEU A O 1
ATOM 1149 N N . LEU A 1 146 ? 2.636 4.120 -4.390 1.00 98.94 146 LEU A N 1
ATOM 1150 C CA . LEU A 1 146 ? 2.905 4.855 -3.146 1.00 98.94 146 LEU A CA 1
ATOM 1151 C C . LEU A 1 146 ? 1.754 5.796 -2.755 1.00 98.94 146 LEU A C 1
ATOM 1153 O O . LEU A 1 146 ? 1.446 5.932 -1.569 1.00 98.94 146 LEU A O 1
ATOM 1157 N N . ALA A 1 147 ? 1.086 6.417 -3.729 1.00 98.94 147 ALA A N 1
ATOM 1158 C CA . ALA A 1 147 ? -0.096 7.238 -3.481 1.00 98.94 147 ALA A CA 1
ATOM 1159 C C . ALA A 1 147 ? -1.283 6.394 -2.995 1.00 98.94 147 ALA A C 1
ATOM 1161 O O . ALA A 1 147 ? -1.956 6.774 -2.034 1.00 98.94 147 ALA A O 1
ATOM 1162 N N . VAL A 1 148 ? -1.511 5.225 -3.598 1.00 98.94 148 VAL A N 1
ATOM 1163 C CA . VAL A 1 148 ? -2.552 4.288 -3.151 1.00 98.94 148 VAL A CA 1
ATOM 1164 C C . VAL A 1 148 ? -2.260 3.776 -1.739 1.00 98.94 148 VAL A C 1
ATOM 1166 O O . VAL A 1 148 ? -3.150 3.801 -0.891 1.00 98.94 148 VAL A O 1
ATOM 1169 N N . LEU A 1 149 ? -1.013 3.390 -1.454 1.00 98.94 149 LEU A N 1
ATOM 1170 C C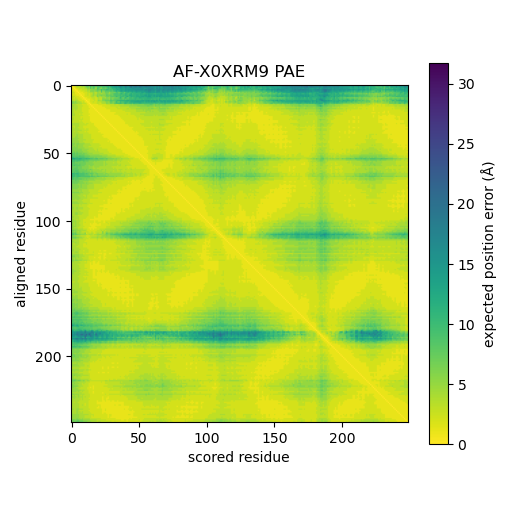A . LEU A 1 149 ? -0.575 2.955 -0.123 1.00 98.94 149 LEU A CA 1
ATOM 1171 C C . LEU A 1 149 ? -0.715 4.061 0.928 1.00 98.94 149 LEU A C 1
ATOM 1173 O O . LEU A 1 149 ? -1.103 3.780 2.057 1.00 98.94 149 LEU A O 1
ATOM 1177 N N . SER A 1 150 ? -0.458 5.317 0.557 1.00 98.94 150 SER A N 1
ATOM 1178 C CA . SER A 1 150 ? -0.657 6.470 1.442 1.00 98.94 150 SER A CA 1
ATOM 1179 C C . SER A 1 150 ? -2.127 6.612 1.846 1.00 98.94 150 SER A C 1
ATOM 1181 O O . SER A 1 150 ? -2.438 6.735 3.028 1.00 98.94 150 SER A O 1
ATOM 1183 N N . ILE A 1 151 ? -3.049 6.534 0.882 1.00 98.94 151 ILE A N 1
ATOM 1184 C CA . ILE A 1 151 ? -4.493 6.591 1.161 1.00 98.94 151 ILE A CA 1
ATOM 1185 C C . ILE A 1 151 ? -4.922 5.404 2.032 1.00 98.94 151 ILE A C 1
ATOM 1187 O O . ILE A 1 151 ? -5.669 5.585 2.991 1.00 98.94 151 ILE A O 1
ATOM 1191 N N . MET A 1 152 ? -4.423 4.204 1.732 1.00 98.88 152 MET A N 1
ATOM 1192 C CA . MET A 1 152 ? -4.748 3.009 2.506 1.00 98.88 152 MET A CA 1
ATOM 1193 C C . MET A 1 152 ? -4.245 3.128 3.953 1.00 98.88 152 MET A C 1
ATOM 1195 O O . MET A 1 152 ? -5.037 2.961 4.875 1.00 98.88 152 MET A O 1
ATOM 1199 N N . SER A 1 153 ? -2.984 3.520 4.178 1.00 98.81 153 SER A N 1
ATOM 1200 C CA . SER A 1 153 ? -2.441 3.729 5.532 1.00 98.81 153 SER A CA 1
ATOM 1201 C C . SER A 1 153 ? -3.192 4.835 6.291 1.00 98.81 153 SER A C 1
ATOM 1203 O O . SER A 1 153 ? -3.428 4.717 7.491 1.00 98.81 153 SER A O 1
ATOM 1205 N N . MET A 1 154 ? -3.690 5.870 5.600 1.00 98.88 154 MET A N 1
ATOM 1206 C CA . MET A 1 154 ? -4.598 6.855 6.199 1.00 98.88 154 MET A CA 1
ATOM 1207 C C . MET A 1 154 ? -5.914 6.223 6.682 1.00 98.88 154 MET A C 1
ATOM 1209 O O . MET A 1 154 ? -6.408 6.583 7.746 1.00 98.88 154 MET A O 1
ATOM 1213 N N . HIS A 1 155 ? -6.514 5.291 5.939 1.00 98.88 155 HIS A N 1
ATOM 1214 C CA . HIS A 1 155 ? -7.706 4.586 6.421 1.00 98.88 155 HIS A CA 1
ATOM 1215 C C . HIS A 1 155 ? -7.386 3.672 7.613 1.00 98.88 155 HIS A C 1
ATOM 1217 O O . HIS A 1 155 ? -8.148 3.661 8.579 1.00 98.88 155 HIS A O 1
ATOM 1223 N N . LEU A 1 156 ? -6.251 2.962 7.587 1.00 98.88 156 LEU A N 1
ATOM 1224 C CA . LEU A 1 156 ? -5.817 2.112 8.703 1.00 98.88 156 LEU A CA 1
ATOM 1225 C C . LEU A 1 156 ? -5.542 2.930 9.972 1.00 98.88 156 LEU A C 1
ATOM 1227 O O . LEU A 1 156 ? -5.932 2.516 11.062 1.00 98.88 156 LEU A O 1
ATOM 1231 N N . SER A 1 157 ? -4.970 4.130 9.844 1.00 98.81 157 SER A N 1
ATOM 1232 C CA . SER A 1 157 ? -4.756 5.021 10.991 1.00 98.81 157 SER A CA 1
ATOM 1233 C C . SER A 1 157 ? -6.058 5.526 11.615 1.00 98.81 157 SER A C 1
ATOM 1235 O O . SER A 1 157 ? -6.102 5.742 12.824 1.00 98.81 157 SER A O 1
ATOM 1237 N N . ARG A 1 158 ? -7.137 5.658 10.831 1.00 98.81 158 ARG A N 1
ATOM 1238 C CA . ARG A 1 158 ? -8.474 5.977 11.358 1.00 98.81 158 ARG A CA 1
ATOM 1239 C C . ARG A 1 158 ? -9.080 4.812 12.134 1.00 98.81 158 ARG A C 1
ATOM 1241 O O . ARG A 1 158 ? -9.631 5.044 13.201 1.00 98.81 158 ARG A O 1
ATOM 1248 N N . ILE A 1 159 ? -8.937 3.581 11.631 1.00 98.56 159 ILE A N 1
ATOM 1249 C CA . ILE A 1 159 ? -9.338 2.373 12.375 1.00 98.56 159 ILE A CA 1
ATOM 1250 C C . ILE A 1 159 ? -8.590 2.323 13.708 1.00 98.56 159 ILE A C 1
ATOM 1252 O O . ILE A 1 159 ? -9.201 2.130 14.756 1.00 98.56 159 ILE A O 1
ATOM 1256 N N . ALA A 1 160 ? -7.272 2.529 13.666 1.00 98.50 160 ALA A N 1
ATOM 1257 C CA . ALA A 1 160 ? -6.437 2.541 14.855 1.00 98.50 160 ALA A CA 1
ATOM 1258 C C . ALA A 1 160 ? -6.881 3.616 15.855 1.00 98.50 160 ALA A C 1
ATOM 1260 O O . ALA A 1 160 ? -7.023 3.308 17.033 1.00 98.50 160 ALA A O 1
ATOM 1261 N N . GLU A 1 161 ? -7.144 4.843 15.401 1.00 98.62 161 GLU A N 1
ATOM 1262 C CA . GLU A 1 161 ? -7.567 5.927 16.291 1.00 98.62 161 GLU A CA 1
ATOM 1263 C C . GLU A 1 161 ? -8.903 5.644 16.978 1.00 98.62 161 GLU A C 1
ATOM 1265 O O . GLU A 1 161 ? -9.012 5.783 18.197 1.00 98.62 161 GLU A O 1
ATOM 1270 N N . ASP A 1 162 ? -9.904 5.198 16.221 1.00 98.38 162 ASP A N 1
ATOM 1271 C CA . ASP A 1 162 ? -11.215 4.898 16.791 1.00 98.38 162 ASP A CA 1
ATOM 1272 C C . ASP A 1 162 ? -11.120 3.733 17.792 1.00 98.38 162 ASP A C 1
ATOM 1274 O O . ASP A 1 162 ? -11.690 3.811 18.878 1.00 98.38 162 ASP A O 1
ATOM 1278 N N . LEU A 1 163 ? -10.332 2.689 17.505 1.00 97.81 163 LEU A N 1
ATOM 1279 C CA . LEU A 1 163 ? -10.100 1.586 18.447 1.00 97.81 163 LEU A CA 1
ATOM 1280 C C . LEU A 1 163 ? -9.325 2.016 19.703 1.00 97.81 163 LEU A C 1
ATOM 1282 O O . LEU A 1 163 ? -9.651 1.548 20.795 1.00 97.81 163 LEU A O 1
ATOM 1286 N N . ILE A 1 164 ? -8.333 2.905 19.575 1.00 98.00 164 ILE A N 1
ATOM 1287 C CA . ILE A 1 164 ? -7.614 3.483 20.722 1.00 98.00 164 ILE A CA 1
ATOM 1288 C C . ILE A 1 164 ? -8.603 4.229 21.618 1.00 98.00 164 ILE A C 1
ATOM 1290 O O . ILE A 1 164 ? -8.648 3.967 22.820 1.00 98.00 164 ILE A O 1
ATOM 1294 N N . LEU A 1 165 ? -9.419 5.117 21.040 1.00 98.19 165 LEU A N 1
ATOM 1295 C CA . LEU A 1 165 ? -10.414 5.897 21.776 1.00 98.19 165 LEU A CA 1
ATOM 1296 C C . LEU A 1 165 ? -11.445 4.993 22.445 1.00 98.19 165 LEU A C 1
ATOM 1298 O O . LEU A 1 165 ? -11.681 5.114 23.645 1.00 98.19 165 LEU A O 1
ATOM 1302 N N . TYR A 1 166 ? -12.006 4.041 21.704 1.00 97.62 166 TYR A N 1
ATOM 1303 C CA . TYR A 1 166 ? -13.012 3.109 22.209 1.00 97.62 166 TYR A CA 1
ATOM 1304 C C . TYR A 1 166 ? -12.474 2.182 23.305 1.00 97.62 166 TYR A C 1
ATOM 1306 O O . TYR A 1 166 ? -13.261 1.715 24.129 1.00 97.62 166 TYR A O 1
ATOM 1314 N N . GLY A 1 167 ? -11.162 1.923 23.319 1.00 96.00 167 GLY A N 1
ATOM 1315 C CA . GLY A 1 167 ? -10.474 1.118 24.330 1.00 96.00 167 GLY A CA 1
ATOM 1316 C C . GLY A 1 167 ? -10.080 1.879 25.599 1.00 96.00 167 GLY A C 1
ATOM 1317 O O . GLY A 1 167 ? -9.606 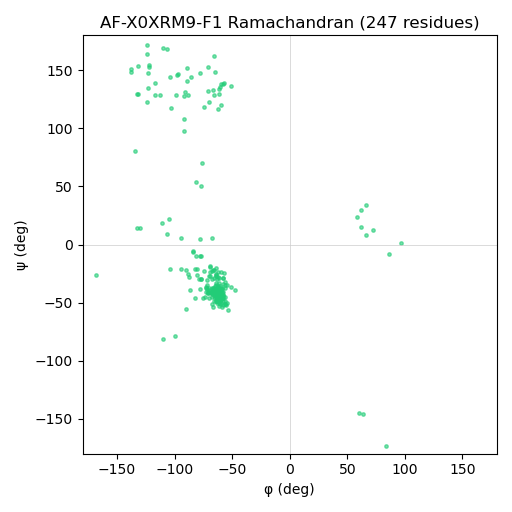1.264 26.557 1.00 96.00 167 GLY A O 1
ATOM 1318 N N . THR A 1 168 ? -10.256 3.204 25.635 1.00 96.75 168 THR A N 1
ATOM 1319 C CA . THR A 1 168 ? -10.015 4.002 26.848 1.00 96.75 168 THR A CA 1
ATOM 1320 C C . THR A 1 168 ? -11.006 3.650 27.958 1.00 96.75 168 THR A C 1
ATOM 1322 O O . THR A 1 168 ? -12.071 3.084 27.711 1.00 96.75 168 THR A O 1
ATOM 1325 N N . LYS A 1 169 ? -10.687 4.020 29.204 1.00 94.06 169 LYS A N 1
ATOM 1326 C CA . LYS A 1 169 ? -11.610 3.823 30.334 1.00 94.06 169 LYS A CA 1
ATOM 1327 C C . LYS A 1 169 ? -12.820 4.749 30.261 1.00 94.06 169 LYS A C 1
ATOM 1329 O O . LYS A 1 169 ? -13.869 4.419 30.800 1.00 94.06 169 LYS A O 1
ATOM 1334 N N . GLU A 1 170 ? -12.648 5.901 29.627 1.00 96.75 170 GLU A N 1
ATOM 1335 C CA . GLU A 1 170 ? -13.654 6.938 29.451 1.00 96.75 170 GLU A CA 1
ATOM 1336 C C . GLU A 1 170 ? -14.737 6.510 28.452 1.00 96.75 170 GLU A C 1
ATOM 1338 O O . GLU A 1 170 ? -15.912 6.785 28.683 1.00 96.75 170 GLU A O 1
ATOM 1343 N N . PHE A 1 171 ? -14.355 5.813 27.375 1.00 96.94 171 PHE A N 1
ATOM 1344 C CA . PHE A 1 171 ? -15.299 5.264 26.396 1.00 96.94 171 PHE A CA 1
ATOM 1345 C C . PHE A 1 171 ? -15.744 3.847 26.776 1.00 96.94 171 PHE A C 1
ATOM 1347 O O . PHE A 1 171 ? -16.937 3.586 26.907 1.00 96.94 171 PHE A O 1
ATOM 1354 N N . GLY A 1 172 ? -14.796 2.923 26.962 1.00 95.44 172 GLY A N 1
ATOM 1355 C CA . GLY A 1 172 ? -15.068 1.552 27.399 1.00 95.44 172 GLY A CA 1
ATOM 1356 C C . GLY A 1 172 ? -15.936 0.728 26.440 1.00 95.44 172 GLY A C 1
ATOM 1357 O O . GLY A 1 172 ? -16.681 -0.140 26.892 1.00 95.44 172 GLY A O 1
ATOM 1358 N N . PHE A 1 173 ? -15.883 0.994 25.130 1.00 95.69 173 PHE A N 1
ATOM 1359 C CA . PHE A 1 173 ? -16.696 0.281 24.133 1.00 95.69 173 PHE A CA 1
ATOM 1360 C C . PHE A 1 173 ? -16.038 -1.000 23.623 1.00 95.69 173 PHE A C 1
ATOM 1362 O O . PHE A 1 173 ? -16.742 -1.925 23.215 1.00 95.69 173 PHE A O 1
ATOM 1369 N N . VAL A 1 174 ? -14.704 -1.062 23.625 1.00 95.06 174 VAL A N 1
ATOM 1370 C CA . VAL A 1 174 ? -13.946 -2.244 23.194 1.00 95.06 174 VAL A CA 1
ATOM 1371 C C . VAL A 1 174 ? -12.866 -2.593 24.210 1.00 95.06 174 VAL A C 1
ATOM 1373 O O . VAL A 1 174 ? -12.355 -1.729 24.915 1.00 95.06 174 VAL A O 1
ATOM 1376 N N . GLU A 1 175 ? -12.487 -3.866 24.257 1.00 93.25 175 GLU A N 1
ATOM 1377 C CA . GLU A 1 175 ? -11.288 -4.318 24.958 1.00 93.25 175 GLU A CA 1
ATOM 1378 C C . GLU A 1 175 ? -10.320 -4.919 23.936 1.00 93.25 175 GLU A C 1
ATOM 1380 O O . GLU A 1 175 ? -10.705 -5.770 23.130 1.00 93.25 175 GLU A O 1
ATOM 1385 N N . ILE A 1 176 ? -9.067 -4.462 23.964 1.00 92.75 176 ILE A N 1
ATOM 1386 C CA . ILE A 1 176 ? -8.002 -4.962 23.094 1.00 92.75 176 ILE A CA 1
ATOM 1387 C C . ILE A 1 176 ? -7.292 -6.114 23.812 1.00 92.75 176 ILE A C 1
ATOM 1389 O O . ILE A 1 176 ? -6.940 -6.015 24.991 1.00 92.75 176 ILE A O 1
ATOM 1393 N N . ASP A 1 177 ? -7.106 -7.223 23.096 1.00 92.19 177 ASP A N 1
ATOM 1394 C CA . ASP A 1 177 ? -6.418 -8.410 23.605 1.00 92.19 177 ASP A CA 1
ATOM 1395 C C . ASP A 1 177 ? -4.972 -8.065 23.992 1.00 92.19 177 ASP A C 1
ATOM 1397 O O . ASP A 1 177 ? -4.260 -7.382 23.256 1.00 92.19 177 ASP A O 1
ATOM 1401 N N . GLU A 1 178 ? -4.534 -8.556 25.153 1.00 89.06 178 GLU A N 1
ATOM 1402 C CA . GLU A 1 178 ? -3.236 -8.223 25.755 1.00 89.06 178 GLU A CA 1
ATOM 1403 C C . GLU A 1 178 ? -2.047 -8.537 24.852 1.00 89.06 178 GLU A C 1
ATOM 1405 O O . GLU A 1 178 ? -1.008 -7.898 24.973 1.00 89.06 178 GLU A O 1
ATOM 1410 N N . ARG A 1 179 ? -2.193 -9.472 23.906 1.00 92.44 179 ARG A N 1
ATOM 1411 C CA . ARG A 1 179 ? -1.141 -9.791 22.929 1.00 92.44 179 ARG A CA 1
ATOM 1412 C C . ARG A 1 179 ? -0.813 -8.626 21.992 1.00 92.44 179 ARG A C 1
ATOM 1414 O O . ARG A 1 179 ? 0.262 -8.630 21.400 1.00 92.44 179 ARG A O 1
ATOM 1421 N N . TYR A 1 180 ? -1.715 -7.655 21.862 1.00 91.50 180 TYR A N 1
ATOM 1422 C CA . TYR A 1 180 ? -1.539 -6.446 21.051 1.00 91.50 180 TYR A CA 1
ATOM 1423 C C . TYR A 1 180 ? -1.306 -5.191 21.901 1.00 91.50 180 TYR A C 1
ATOM 1425 O O . TYR A 1 180 ? -1.301 -4.078 21.372 1.00 91.50 180 TYR A O 1
ATOM 1433 N N . CYS A 1 181 ? -1.102 -5.363 23.209 1.00 92.12 181 CYS A N 1
ATOM 1434 C CA . CYS A 1 181 ? -0.843 -4.279 24.142 1.00 92.12 181 CYS A CA 1
ATOM 1435 C C . CYS A 1 181 ? 0.484 -4.471 24.874 1.00 92.12 181 CYS A C 1
ATOM 1437 O O . CYS A 1 181 ? 0.929 -5.594 25.107 1.00 92.12 181 CYS A O 1
ATOM 1439 N N . THR A 1 182 ? 1.084 -3.376 25.333 1.00 89.56 182 THR A N 1
ATOM 1440 C CA . THR A 1 182 ? 2.070 -3.436 26.415 1.00 89.56 182 THR A CA 1
ATOM 1441 C C . THR A 1 182 ? 1.419 -3.095 27.750 1.00 89.56 182 THR A C 1
ATOM 1443 O O . THR A 1 182 ? 0.492 -2.287 27.844 1.00 89.56 182 THR A O 1
ATOM 1446 N N . GLY A 1 183 ? 1.904 -3.743 28.807 1.00 84.56 183 GLY A N 1
ATOM 1447 C CA . GLY A 1 183 ? 1.491 -3.478 30.180 1.00 84.56 183 GLY A CA 1
ATOM 1448 C C . GLY A 1 183 ? 2.563 -2.732 30.966 1.00 84.56 183 GLY A C 1
ATOM 1449 O O . GLY A 1 183 ? 3.723 -2.640 30.565 1.00 84.56 183 GLY A O 1
ATOM 1450 N N . SER A 1 184 ? 2.184 -2.240 32.141 1.00 81.62 184 SER A N 1
ATOM 1451 C CA . SER A 1 184 ? 3.132 -1.785 33.157 1.00 81.62 184 SER A CA 1
ATOM 1452 C C . SER A 1 184 ? 3.060 -2.717 34.358 1.00 81.62 184 SER A C 1
ATOM 1454 O O . SER A 1 184 ? 1.982 -2.919 34.911 1.00 81.62 184 SER A O 1
ATOM 1456 N N . SER A 1 185 ? 4.203 -3.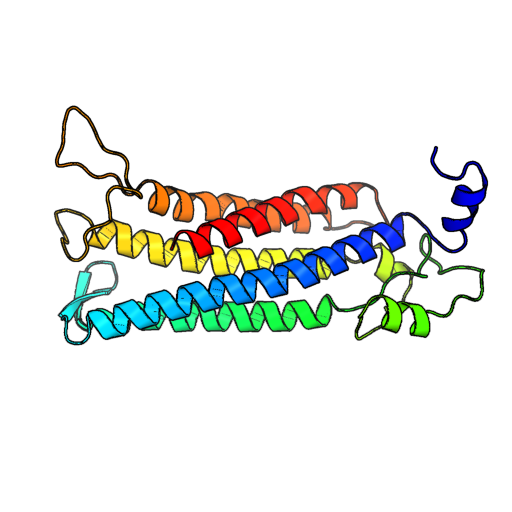227 34.821 1.00 84.25 185 SER A N 1
ATOM 1457 C CA . SER A 1 185 ? 4.263 -4.007 36.067 1.00 84.25 185 SER A CA 1
ATOM 1458 C C . SER A 1 185 ? 3.779 -3.216 37.290 1.00 84.25 185 SER A C 1
ATOM 1460 O O . SER A 1 185 ? 3.327 -3.811 38.262 1.00 84.25 185 SER A O 1
ATOM 1462 N N . LEU A 1 186 ? 3.830 -1.879 37.232 1.00 86.38 186 LEU A N 1
ATOM 1463 C CA . LEU A 1 186 ? 3.347 -0.981 38.283 1.00 86.38 186 LEU A CA 1
ATOM 1464 C C . LEU A 1 186 ? 1.823 -0.776 38.238 1.00 86.38 186 LEU A C 1
ATOM 1466 O O . LEU A 1 186 ? 1.211 -0.457 39.253 1.00 86.38 186 LEU A O 1
ATOM 1470 N N . MET A 1 187 ? 1.208 -0.933 37.064 1.00 87.88 187 MET A N 1
ATOM 1471 C CA . MET A 1 187 ? -0.219 -0.691 36.838 1.00 87.88 187 MET A CA 1
ATOM 1472 C C . MET A 1 187 ? -0.817 -1.841 36.017 1.00 87.88 187 MET A C 1
ATOM 1474 O O . MET A 1 187 ? -1.005 -1.680 34.810 1.00 87.88 187 MET A O 1
ATOM 1478 N N . PRO A 1 188 ? -1.139 -2.987 36.646 1.00 81.75 188 PRO A N 1
ATOM 1479 C CA . PRO A 1 188 ? -1.603 -4.190 35.945 1.00 81.75 188 PRO A CA 1
ATOM 1480 C C . PRO A 1 188 ? -2.868 -3.976 35.101 1.00 81.75 188 PRO A C 1
ATOM 1482 O O . PRO A 1 188 ? -3.062 -4.624 34.082 1.00 81.75 188 PRO A O 1
ATOM 1485 N N . GLN A 1 189 ? -3.717 -3.027 35.496 1.00 83.56 189 GLN A N 1
ATOM 1486 C CA . GLN A 1 189 ? -4.927 -2.631 34.775 1.00 83.56 189 GLN A CA 1
ATOM 1487 C C . GLN A 1 189 ? -4.670 -1.742 33.544 1.00 83.56 189 GLN A C 1
ATOM 1489 O O . GLN A 1 189 ? -5.617 -1.408 32.835 1.00 83.56 189 GLN A O 1
ATOM 1494 N N . LYS A 1 190 ? -3.438 -1.251 33.342 1.00 87.69 190 LYS A N 1
ATOM 1495 C CA . LYS A 1 190 ? -3.092 -0.346 32.240 1.00 87.69 190 LYS A CA 1
ATOM 1496 C C . LYS A 1 190 ? -2.615 -1.168 31.042 1.00 87.69 190 LYS A C 1
ATOM 1498 O O . LYS A 1 190 ? -1.498 -1.681 31.059 1.00 87.69 190 LYS A O 1
ATOM 1503 N N . LYS A 1 191 ? -3.454 -1.232 30.009 1.00 89.44 191 LYS A N 1
ATOM 1504 C CA . LYS A 1 191 ? -3.129 -1.794 28.693 1.00 89.44 191 LYS A CA 1
ATOM 1505 C C . LYS A 1 191 ? -2.884 -0.634 27.725 1.00 89.44 191 LYS A C 1
ATOM 1507 O O . LYS A 1 191 ? -3.784 0.176 27.521 1.00 89.44 191 LYS A O 1
ATOM 1512 N N . ASN A 1 192 ? -1.672 -0.519 27.186 1.00 94.12 192 ASN A N 1
ATOM 1513 C CA . ASN A 1 192 ? -1.352 0.475 26.161 1.00 94.12 192 ASN A CA 1
ATOM 1514 C C . ASN A 1 192 ? -1.572 -0.169 24.782 1.00 94.12 192 ASN A C 1
ATOM 1516 O O . ASN A 1 192 ? -1.048 -1.256 24.549 1.00 94.12 192 ASN A O 1
ATOM 1520 N N . PRO A 1 193 ? -2.343 0.435 23.868 1.00 95.00 193 PRO A N 1
ATOM 1521 C CA . PRO A 1 193 ? -2.589 -0.119 22.539 1.00 95.00 193 PRO A CA 1
ATOM 1522 C C . PRO A 1 193 ? -1.437 0.188 21.562 1.00 95.00 193 PRO A C 1
ATOM 1524 O O . PRO A 1 193 ? -1.669 0.720 20.477 1.00 95.00 193 PRO A O 1
ATOM 1527 N N . ASP A 1 194 ? -0.190 -0.144 21.923 1.00 93.94 194 ASP A N 1
ATOM 1528 C CA . ASP A 1 194 ? 1.015 0.283 21.187 1.00 93.94 194 ASP A CA 1
ATOM 1529 C C . ASP A 1 194 ? 0.989 -0.124 19.711 1.00 93.94 194 ASP A C 1
ATOM 1531 O O . ASP A 1 194 ? 1.450 0.620 18.850 1.00 93.94 194 ASP A O 1
ATOM 1535 N N . VAL A 1 195 ? 0.416 -1.289 19.389 1.00 96.06 195 VAL A N 1
ATOM 1536 C CA . VAL A 1 195 ? 0.280 -1.743 17.997 1.00 96.06 195 VAL A CA 1
ATOM 1537 C C . VAL A 1 195 ? -0.565 -0.761 17.180 1.00 96.06 195 VAL A C 1
ATOM 1539 O O . VAL A 1 195 ? -0.176 -0.398 16.072 1.00 96.06 195 VAL A O 1
ATOM 1542 N N . LEU A 1 196 ? -1.682 -0.277 17.731 1.00 97.94 196 LEU A N 1
ATOM 1543 C CA . LEU A 1 196 ? -2.546 0.702 17.065 1.00 97.94 196 LEU A CA 1
ATOM 1544 C C . LEU A 1 196 ? -1.867 2.075 16.974 1.00 97.94 196 LEU A C 1
ATOM 1546 O O . LEU A 1 196 ? -1.952 2.750 15.947 1.00 97.94 196 LEU A O 1
ATOM 1550 N N . GLU A 1 197 ? -1.142 2.478 18.019 1.00 98.31 197 GLU A N 1
ATOM 1551 C CA . GLU A 1 197 ? -0.358 3.716 18.007 1.00 98.31 197 GLU A CA 1
ATOM 1552 C C . GLU A 1 197 ? 0.715 3.688 16.909 1.00 98.31 197 GLU A C 1
ATOM 1554 O O . GLU A 1 197 ? 0.886 4.671 16.184 1.00 98.31 197 GLU A O 1
ATOM 1559 N N . LEU A 1 198 ? 1.383 2.544 16.730 1.00 98.12 198 LEU A N 1
ATOM 1560 C CA . LEU A 1 198 ? 2.382 2.338 15.686 1.00 98.12 198 LEU A CA 1
ATOM 1561 C C . LEU A 1 198 ? 1.773 2.330 14.282 1.00 98.12 198 LEU A C 1
ATOM 1563 O O . LEU A 1 198 ? 2.357 2.965 13.408 1.00 98.12 198 LEU A O 1
ATOM 1567 N N . ILE A 1 199 ? 0.616 1.687 14.069 1.00 98.44 199 ILE A N 1
ATOM 1568 C CA . ILE A 1 199 ? -0.118 1.748 12.788 1.00 98.44 199 ILE A CA 1
ATOM 1569 C C . ILE A 1 199 ? -0.383 3.214 12.418 1.00 98.44 199 ILE A C 1
ATOM 1571 O O . ILE A 1 199 ? -0.035 3.676 11.333 1.00 98.44 199 ILE A O 1
ATOM 1575 N N . ARG A 1 200 ? -0.929 3.998 13.355 1.00 98.06 200 ARG A N 1
ATOM 1576 C CA . ARG A 1 200 ? -1.193 5.424 13.123 1.00 98.06 200 ARG A CA 1
ATOM 1577 C C . ARG A 1 200 ? 0.087 6.233 12.882 1.00 98.06 200 ARG A C 1
ATOM 1579 O O . ARG A 1 200 ? 0.101 7.123 12.034 1.00 98.06 200 ARG A O 1
ATOM 1586 N N . GLY A 1 201 ? 1.162 5.949 13.614 1.00 98.25 201 GLY A N 1
ATOM 1587 C CA . GLY A 1 201 ? 2.435 6.661 13.483 1.00 98.25 201 GLY A CA 1
ATOM 1588 C C . GLY A 1 201 ? 3.163 6.377 12.164 1.00 98.25 201 GLY A C 1
ATOM 1589 O O . GLY A 1 201 ? 3.713 7.295 11.543 1.00 98.25 201 GLY A O 1
ATOM 1590 N N . ARG A 1 202 ? 3.155 5.119 11.708 1.00 98.38 202 ARG A N 1
ATOM 1591 C CA . ARG A 1 202 ? 3.853 4.668 10.492 1.00 98.38 202 ARG A CA 1
ATOM 1592 C C . ARG A 1 202 ? 3.238 5.212 9.201 1.00 98.38 202 ARG A C 1
ATOM 1594 O O . ARG A 1 202 ? 3.971 5.336 8.220 1.00 98.38 202 ARG A O 1
ATOM 1601 N N . THR A 1 203 ? 1.989 5.687 9.216 1.00 98.62 203 THR A N 1
ATOM 1602 C CA . THR A 1 203 ? 1.401 6.450 8.096 1.00 98.62 203 THR A CA 1
ATOM 1603 C C . THR A 1 203 ? 2.293 7.611 7.640 1.00 98.62 203 THR A C 1
ATOM 1605 O O . THR A 1 203 ? 2.424 7.857 6.440 1.00 98.62 203 THR A O 1
ATOM 1608 N N . SER A 1 204 ? 2.980 8.286 8.570 1.00 98.56 204 SER A N 1
ATOM 1609 C CA . SER A 1 204 ? 3.923 9.362 8.227 1.00 98.56 204 SER A CA 1
ATOM 1610 C C . SER A 1 204 ? 5.078 8.888 7.336 1.00 98.56 204 SER A C 1
ATOM 1612 O O . SER A 1 204 ? 5.452 9.595 6.403 1.00 98.56 204 SER A O 1
ATOM 1614 N N . GLN A 1 205 ? 5.595 7.676 7.561 1.00 98.56 205 GLN A N 1
ATOM 1615 C CA . GLN A 1 205 ? 6.683 7.104 6.764 1.00 98.56 205 GLN A CA 1
ATOM 1616 C C . GLN A 1 205 ? 6.214 6.816 5.336 1.00 98.56 205 GLN A C 1
ATOM 1618 O O . GLN A 1 205 ? 6.908 7.152 4.377 1.00 98.56 205 GLN A O 1
ATOM 1623 N N . VAL A 1 206 ? 4.998 6.281 5.178 1.00 98.81 206 VAL A N 1
ATOM 1624 C CA . VAL A 1 206 ? 4.404 6.023 3.856 1.00 98.81 206 VAL A CA 1
ATOM 1625 C C . VAL A 1 206 ? 4.232 7.327 3.068 1.00 98.81 206 VAL A C 1
ATOM 1627 O O . VAL A 1 206 ? 4.588 7.384 1.890 1.00 98.81 206 VAL A O 1
ATOM 1630 N N . TYR A 1 207 ? 3.784 8.402 3.725 1.00 98.88 207 TYR A N 1
ATOM 1631 C CA . TYR A 1 207 ? 3.700 9.727 3.103 1.00 98.88 207 TYR A CA 1
ATOM 1632 C C . TYR A 1 207 ? 5.073 10.263 2.699 1.00 98.88 207 TYR A C 1
ATOM 1634 O O . TYR A 1 207 ? 5.247 10.741 1.577 1.00 98.88 207 TYR A O 1
ATOM 1642 N N . SER A 1 208 ? 6.064 10.176 3.589 1.00 98.81 208 SER A N 1
ATOM 1643 C CA . SER A 1 208 ? 7.428 10.618 3.291 1.00 98.81 208 SER A CA 1
ATOM 1644 C C . SER A 1 208 ? 8.024 9.869 2.101 1.00 98.81 208 SER A C 1
ATOM 1646 O O . SER A 1 208 ? 8.666 10.495 1.260 1.00 98.81 208 SER A O 1
ATOM 1648 N N . ASN A 1 209 ? 7.758 8.569 1.973 1.00 98.88 209 ASN A N 1
ATOM 1649 C CA . ASN A 1 209 ? 8.213 7.759 0.846 1.00 98.88 209 ASN A CA 1
ATOM 1650 C C . ASN A 1 209 ? 7.622 8.236 -0.488 1.00 98.88 209 ASN A C 1
ATOM 1652 O O . ASN A 1 209 ? 8.366 8.405 -1.456 1.00 98.88 209 ASN A O 1
ATOM 1656 N N . LEU A 1 210 ? 6.317 8.534 -0.531 1.00 98.88 210 LEU A N 1
ATOM 1657 C CA . LEU A 1 210 ? 5.675 9.124 -1.711 1.00 98.88 210 LEU A CA 1
ATOM 1658 C C . LEU A 1 210 ? 6.330 10.455 -2.104 1.00 98.88 210 LEU A C 1
ATOM 1660 O O . LEU A 1 210 ? 6.722 10.640 -3.257 1.00 98.88 210 LEU A O 1
ATOM 1664 N N . ILE A 1 211 ? 6.464 11.375 -1.146 1.00 98.75 211 ILE A N 1
ATOM 1665 C CA . ILE A 1 211 ? 7.035 12.704 -1.396 1.00 98.75 211 ILE A CA 1
ATOM 1666 C C . ILE A 1 211 ? 8.502 12.604 -1.826 1.00 98.75 211 ILE A C 1
ATOM 1668 O O . ILE A 1 211 ? 8.923 13.330 -2.725 1.00 98.75 211 ILE A O 1
ATOM 1672 N N . SER A 1 212 ? 9.266 11.683 -1.238 1.00 98.56 212 SER A N 1
ATOM 1673 C CA . SER A 1 212 ? 10.665 11.429 -1.584 1.00 98.56 212 SER A CA 1
ATOM 1674 C C . SER A 1 212 ? 10.815 10.980 -3.039 1.00 98.56 212 SER A C 1
ATOM 1676 O O . SER A 1 212 ? 11.582 11.579 -3.795 1.00 98.56 212 SER A O 1
ATOM 1678 N N . VAL A 1 213 ? 10.031 9.987 -3.478 1.00 98.75 213 VAL A N 1
ATOM 1679 C CA . VAL A 1 213 ? 10.097 9.485 -4.860 1.00 98.75 213 VAL A CA 1
ATOM 1680 C C . VAL A 1 213 ? 9.598 10.534 -5.853 1.00 98.75 213 VAL A C 1
ATOM 1682 O O . VAL A 1 213 ? 10.267 10.788 -6.854 1.00 98.75 213 VAL A O 1
ATOM 1685 N N . ALA A 1 214 ? 8.472 11.195 -5.574 1.00 98.62 214 ALA A N 1
ATOM 1686 C CA . ALA A 1 214 ? 7.956 12.256 -6.439 1.00 98.62 214 ALA A CA 1
ATOM 1687 C C . ALA A 1 214 ? 8.942 13.436 -6.552 1.00 98.62 214 ALA A C 1
ATOM 1689 O O . ALA A 1 214 ? 9.174 13.959 -7.643 1.00 98.62 214 ALA A O 1
ATOM 1690 N N . GLY A 1 215 ? 9.565 13.822 -5.436 1.00 98.56 215 GLY A N 1
ATOM 1691 C CA . GLY A 1 215 ? 10.591 14.859 -5.385 1.00 98.56 215 GLY A CA 1
ATOM 1692 C C . GLY A 1 215 ? 11.858 14.479 -6.151 1.00 98.56 215 GLY A C 1
ATOM 1693 O O . GLY A 1 215 ? 12.388 15.312 -6.881 1.00 98.56 215 GLY A O 1
ATOM 1694 N N . MET A 1 216 ? 12.304 13.222 -6.047 1.00 98.56 216 MET A N 1
ATOM 1695 C CA . MET A 1 216 ? 13.449 12.694 -6.799 1.00 98.56 216 MET A CA 1
ATOM 1696 C C . MET A 1 216 ? 13.210 12.732 -8.312 1.00 98.56 216 MET A C 1
ATOM 1698 O O . MET A 1 216 ? 14.112 13.087 -9.064 1.00 98.56 216 MET A O 1
ATOM 1702 N N . LEU A 1 217 ? 11.996 12.413 -8.767 1.00 98.62 217 LEU A N 1
ATOM 1703 C CA . LEU A 1 217 ? 11.655 12.410 -10.194 1.00 98.62 217 LEU A CA 1
ATOM 1704 C C . LEU A 1 217 ? 11.494 13.818 -10.781 1.00 98.62 217 LEU A C 1
ATOM 1706 O O . LEU A 1 217 ? 11.623 14.008 -11.995 1.00 98.62 217 LEU A O 1
ATOM 1710 N N . LYS A 1 218 ? 11.207 14.820 -9.942 1.00 98.50 218 LYS A N 1
ATOM 1711 C CA . LYS A 1 218 ? 10.921 16.184 -10.387 1.00 98.50 218 LYS A CA 1
ATOM 1712 C C . LYS A 1 218 ? 12.107 16.772 -11.156 1.00 98.50 218 LYS A C 1
ATOM 1714 O O . LYS A 1 218 ? 13.186 16.999 -10.618 1.00 98.50 218 LYS A O 1
ATOM 1719 N N . GLY A 1 219 ? 11.857 17.132 -12.414 1.00 98.12 219 GLY A N 1
ATOM 1720 C CA . GLY A 1 219 ? 12.822 17.840 -13.256 1.00 98.12 219 GLY A CA 1
ATOM 1721 C C . GLY A 1 219 ? 13.999 16.992 -13.743 1.00 98.12 219 GLY A C 1
ATOM 1722 O O . GLY A 1 219 ? 14.956 17.569 -14.258 1.00 98.12 219 GLY A O 1
ATOM 1723 N N . LEU A 1 220 ? 13.945 15.660 -13.608 1.00 98.25 220 LEU A N 1
ATOM 1724 C CA . LEU A 1 220 ? 14.954 14.791 -14.209 1.00 98.25 220 LEU A CA 1
ATOM 1725 C C . LEU A 1 220 ? 14.872 14.855 -15.745 1.00 98.25 220 LEU A C 1
ATOM 1727 O O . LEU A 1 220 ? 13.780 14.734 -16.306 1.00 98.25 220 LEU A O 1
ATOM 1731 N N . PRO A 1 221 ? 16.005 15.020 -16.451 1.00 98.31 221 PRO A N 1
ATOM 1732 C CA . PRO A 1 221 ? 16.023 14.923 -17.904 1.00 98.31 221 PRO A CA 1
ATOM 1733 C C . PRO A 1 221 ? 15.817 13.469 -18.339 1.00 98.31 221 PRO A C 1
ATOM 1735 O O . PRO A 1 221 ? 16.214 12.539 -17.641 1.00 98.31 221 PRO A O 1
ATOM 1738 N N . LEU A 1 222 ? 15.262 13.251 -19.530 1.00 98.25 222 LEU A N 1
ATOM 1739 C CA . LEU A 1 222 ? 15.222 11.907 -20.105 1.00 98.25 222 LEU A CA 1
ATOM 1740 C C . LEU A 1 222 ? 16.648 11.400 -20.409 1.00 98.25 222 LEU A C 1
ATOM 1742 O O . LEU A 1 222 ? 17.531 12.175 -20.764 1.00 98.25 222 LEU A O 1
ATOM 1746 N N . SER A 1 223 ? 16.930 10.099 -20.325 1.00 97.31 223 SER A N 1
ATOM 1747 C CA . SER A 1 223 ? 16.003 8.983 -20.063 1.00 97.31 223 SER A CA 1
ATOM 1748 C C . SER A 1 223 ? 16.230 8.364 -18.679 1.00 97.31 223 SER A C 1
ATOM 1750 O O . SER A 1 223 ? 15.536 8.704 -17.728 1.00 97.31 223 SER A O 1
ATOM 1752 N N . TYR A 1 224 ? 17.218 7.480 -18.543 1.00 97.94 224 TYR A N 1
ATOM 1753 C CA . TYR A 1 224 ? 17.617 6.903 -17.263 1.00 97.94 224 TYR A CA 1
ATOM 1754 C C . TYR A 1 224 ? 18.676 7.773 -16.575 1.00 97.94 224 TYR A C 1
ATOM 1756 O O . TYR A 1 224 ? 19.734 8.031 -17.152 1.00 97.94 224 TYR A O 1
ATOM 1764 N N . ASN A 1 225 ? 18.436 8.119 -15.310 1.00 98.19 225 ASN A N 1
ATOM 1765 C CA . ASN A 1 225 ? 19.417 8.747 -14.423 1.00 98.19 225 ASN A CA 1
ATOM 1766 C C . ASN A 1 225 ? 19.613 7.888 -13.174 1.00 98.19 225 ASN A C 1
ATOM 1768 O O . ASN A 1 225 ? 18.725 7.136 -12.768 1.00 98.19 225 ASN A O 1
ATOM 1772 N N . ARG A 1 226 ? 20.795 7.978 -12.557 1.00 97.25 226 ARG A N 1
ATOM 1773 C CA . ARG A 1 226 ? 21.142 7.123 -11.412 1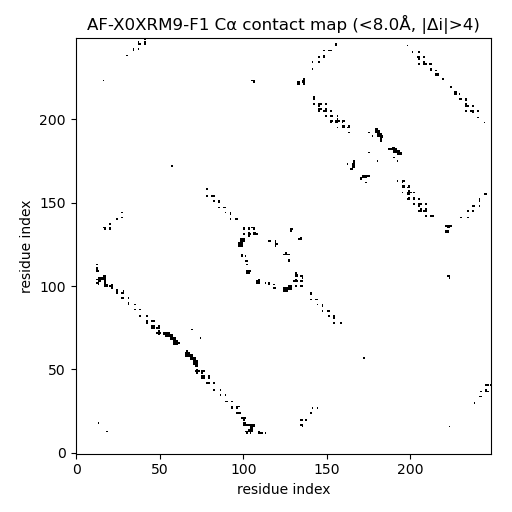.00 97.25 226 ARG A CA 1
ATOM 1774 C C . ARG A 1 226 ? 20.310 7.437 -10.166 1.00 97.25 226 ARG A C 1
ATOM 1776 O O . ARG A 1 226 ? 20.131 6.546 -9.343 1.00 97.25 226 ARG A O 1
ATOM 1783 N N . ASP A 1 227 ? 19.760 8.641 -10.082 1.00 98.44 227 ASP A N 1
ATOM 1784 C CA . ASP A 1 227 ? 18.779 9.105 -9.097 1.00 98.44 227 ASP A CA 1
ATOM 1785 C C . ASP A 1 227 ? 17.631 8.099 -8.932 1.00 98.44 227 ASP A C 1
ATOM 1787 O O . ASP A 1 227 ? 17.254 7.748 -7.816 1.00 98.44 227 ASP A O 1
ATOM 1791 N N . MET A 1 228 ? 17.182 7.497 -10.042 1.00 98.19 228 MET A N 1
ATOM 1792 C CA . MET A 1 228 ? 16.126 6.480 -10.075 1.00 98.19 228 MET A CA 1
ATOM 1793 C C . MET A 1 228 ? 16.512 5.148 -9.405 1.00 98.19 228 MET A C 1
ATOM 1795 O O . MET A 1 228 ? 15.772 4.175 -9.509 1.00 98.19 228 MET A O 1
ATOM 1799 N N . GLN A 1 229 ? 17.680 5.034 -8.769 1.00 96.88 229 GLN A N 1
ATOM 1800 C CA . GLN A 1 229 ? 17.991 3.911 -7.879 1.00 96.88 229 GLN A CA 1
ATOM 1801 C C . GLN A 1 229 ? 17.384 4.088 -6.484 1.00 96.88 229 GLN A C 1
ATOM 1803 O O . GLN A 1 229 ? 17.183 3.081 -5.807 1.00 96.88 229 GLN A O 1
ATOM 1808 N N . LEU A 1 230 ? 17.062 5.328 -6.098 1.00 97.81 230 LEU A N 1
ATOM 1809 C CA . LEU A 1 230 ? 16.468 5.698 -4.809 1.00 97.81 230 LEU A CA 1
ATOM 1810 C C . LEU A 1 230 ? 14.958 5.401 -4.727 1.00 97.81 230 LEU A C 1
ATOM 1812 O O . LEU A 1 230 ? 14.317 5.730 -3.739 1.00 97.81 230 LEU A O 1
ATOM 1816 N N . ASP A 1 231 ? 14.380 4.778 -5.755 1.00 98.19 231 ASP A N 1
ATOM 1817 C CA . ASP A 1 231 ? 12.957 4.432 -5.839 1.00 98.19 231 ASP A CA 1
ATOM 1818 C C . ASP A 1 231 ? 12.570 3.176 -5.030 1.00 98.19 231 ASP A C 1
ATOM 1820 O O . ASP A 1 231 ? 11.441 3.062 -4.558 1.00 98.19 231 ASP A O 1
ATOM 1824 N N . LYS A 1 232 ? 13.498 2.223 -4.869 1.00 98.44 232 LYS A N 1
ATOM 1825 C CA . LYS A 1 232 ? 13.225 0.880 -4.324 1.00 98.44 232 LYS A CA 1
ATOM 1826 C C . LYS A 1 232 ? 13.021 0.858 -2.823 1.00 98.44 232 LYS A C 1
ATOM 1828 O O . LYS A 1 232 ? 12.106 0.195 -2.363 1.00 98.44 232 LYS A O 1
ATOM 1833 N N . GLU A 1 233 ? 13.881 1.529 -2.066 1.00 98.44 233 GLU A N 1
ATOM 1834 C CA . GLU A 1 233 ? 13.799 1.511 -0.603 1.00 98.44 233 GLU A CA 1
ATOM 1835 C C . GLU A 1 233 ? 12.478 2.126 -0.104 1.00 98.44 233 GLU A C 1
ATOM 1837 O O . GLU A 1 233 ? 11.771 1.428 0.625 1.00 98.44 233 GLU A O 1
ATOM 1842 N N . PRO A 1 234 ? 12.047 3.315 -0.584 1.00 98.75 234 PRO A N 1
ATOM 1843 C CA . PRO A 1 234 ? 10.725 3.854 -0.264 1.00 98.75 234 PRO A CA 1
ATOM 1844 C C . PRO A 1 234 ? 9.578 2.921 -0.674 1.00 98.75 234 PRO A C 1
ATOM 1846 O O . PRO A 1 234 ? 8.650 2.694 0.099 1.00 98.75 234 PRO A O 1
ATOM 1849 N N . LEU A 1 235 ? 9.651 2.336 -1.876 1.00 98.88 235 LEU A N 1
ATOM 1850 C CA . LEU A 1 235 ? 8.647 1.393 -2.372 1.00 98.88 235 LEU A CA 1
ATOM 1851 C C . LEU A 1 235 ? 8.530 0.150 -1.477 1.00 98.88 235 LEU A C 1
ATOM 1853 O O . LEU A 1 235 ? 7.429 -0.222 -1.077 1.00 98.88 235 LEU A O 1
ATOM 1857 N N . PHE A 1 236 ? 9.651 -0.506 -1.177 1.00 98.88 236 PHE A N 1
ATOM 1858 C CA . PHE A 1 236 ? 9.667 -1.747 -0.405 1.00 98.88 236 PHE A CA 1
ATOM 1859 C C . PHE A 1 236 ? 9.206 -1.510 1.027 1.00 98.88 236 PHE A C 1
ATOM 1861 O O . PHE A 1 236 ? 8.368 -2.262 1.517 1.00 98.88 236 PHE A O 1
ATOM 1868 N N . ASN A 1 237 ? 9.692 -0.437 1.651 1.00 98.81 237 ASN A N 1
ATOM 1869 C CA . ASN A 1 237 ? 9.300 -0.061 2.999 1.00 98.81 237 ASN A CA 1
ATOM 1870 C C . ASN A 1 237 ? 7.794 0.236 3.091 1.00 98.81 237 ASN A C 1
ATOM 1872 O O . ASN A 1 237 ? 7.129 -0.289 3.977 1.00 98.81 237 ASN A O 1
ATOM 1876 N N . SER A 1 238 ? 7.219 0.997 2.152 1.00 98.94 238 SER A N 1
ATOM 1877 C CA . SER A 1 238 ? 5.775 1.274 2.159 1.00 98.94 238 SER A CA 1
ATOM 1878 C C . SER A 1 238 ? 4.918 0.027 1.940 1.00 98.94 238 SER A C 1
ATOM 1880 O O . SER A 1 238 ? 3.873 -0.105 2.573 1.00 98.94 238 SER A O 1
ATOM 1882 N N . VAL A 1 239 ? 5.341 -0.893 1.065 1.00 98.94 239 VAL A N 1
ATOM 1883 C CA . VAL A 1 239 ? 4.635 -2.169 0.864 1.00 98.94 239 VAL A CA 1
ATOM 1884 C C . VAL A 1 239 ? 4.683 -3.027 2.128 1.00 98.94 239 VAL A C 1
ATOM 1886 O O . VAL A 1 239 ? 3.670 -3.619 2.487 1.00 98.94 239 VAL A O 1
ATOM 1889 N N . GLU A 1 240 ? 5.843 -3.106 2.784 1.00 98.81 240 GLU A N 1
ATOM 1890 C CA . GLU A 1 240 ? 6.030 -3.867 4.023 1.00 98.81 240 GLU A CA 1
ATOM 1891 C C . GLU A 1 240 ? 5.171 -3.307 5.156 1.00 98.81 240 GLU A C 1
ATOM 1893 O O . GLU A 1 240 ? 4.395 -4.057 5.741 1.00 98.81 240 GLU A O 1
ATOM 1898 N N . ILE A 1 241 ? 5.226 -1.991 5.390 1.00 98.81 241 ILE A N 1
ATOM 1899 C CA . ILE A 1 241 ? 4.412 -1.317 6.407 1.00 98.81 241 ILE A CA 1
ATOM 1900 C C . ILE A 1 241 ? 2.931 -1.636 6.200 1.00 98.81 241 ILE A C 1
ATOM 1902 O O . ILE A 1 241 ? 2.295 -2.180 7.096 1.00 98.81 241 ILE A O 1
ATOM 1906 N N . VAL A 1 242 ? 2.379 -1.357 5.017 1.00 98.88 242 VAL A N 1
ATOM 1907 C CA . VAL A 1 242 ? 0.933 -1.512 4.799 1.00 98.88 242 VAL A CA 1
ATOM 1908 C C . VAL A 1 242 ? 0.502 -2.980 4.867 1.00 98.88 242 VAL A C 1
ATOM 1910 O O . VAL A 1 242 ? -0.557 -3.278 5.410 1.00 98.88 242 VAL A O 1
ATOM 1913 N N . ASP A 1 243 ? 1.305 -3.921 4.363 1.00 98.81 243 ASP A N 1
ATOM 1914 C CA . ASP A 1 243 ? 0.978 -5.34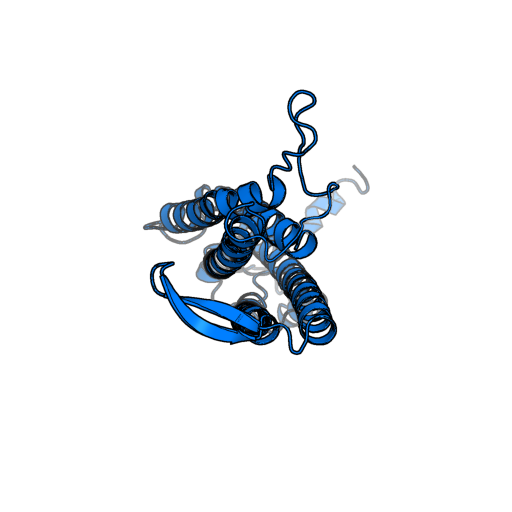9 4.466 1.00 98.81 243 ASP A CA 1
ATOM 1915 C C . ASP A 1 243 ? 1.030 -5.863 5.915 1.00 98.81 243 ASP A C 1
ATOM 1917 O O . ASP A 1 243 ? 0.190 -6.679 6.297 1.00 98.81 243 ASP A O 1
ATOM 1921 N N . GLU A 1 244 ? 1.974 -5.387 6.734 1.00 98.50 244 GLU A N 1
ATOM 1922 C CA . GLU A 1 244 ? 2.008 -5.679 8.172 1.00 98.50 244 GLU A CA 1
ATOM 1923 C C . GLU A 1 244 ? 0.774 -5.119 8.888 1.00 98.50 244 GLU A C 1
ATOM 1925 O O . GLU A 1 244 ? 0.107 -5.851 9.618 1.00 98.50 244 GLU A O 1
ATOM 1930 N N . GLU A 1 245 ? 0.432 -3.851 8.646 1.00 98.56 245 GLU A N 1
ATOM 1931 C CA . GLU A 1 245 ? -0.720 -3.183 9.265 1.00 98.56 245 GLU A CA 1
ATOM 1932 C C . GLU A 1 245 ? -2.041 -3.887 8.909 1.00 98.56 245 GLU A C 1
ATOM 1934 O O . GLU A 1 245 ? -2.861 -4.141 9.790 1.00 98.56 245 GLU A O 1
ATOM 1939 N N . LEU A 1 246 ? -2.219 -4.285 7.642 1.00 98.75 246 LEU A N 1
ATOM 1940 C CA . LEU A 1 246 ? -3.388 -5.046 7.180 1.00 98.75 246 LEU A CA 1
ATOM 1941 C C . LEU A 1 246 ? -3.525 -6.426 7.835 1.00 98.75 246 LEU A C 1
ATOM 1943 O O . LEU A 1 246 ? -4.630 -6.956 7.885 1.00 98.75 246 LEU A O 1
ATOM 1947 N N . LYS A 1 247 ? -2.416 -7.045 8.253 1.00 97.81 247 LYS A N 1
ATOM 1948 C CA . LYS A 1 247 ? -2.411 -8.365 8.905 1.00 97.81 247 LYS A CA 1
ATOM 1949 C C . LYS A 1 247 ? -2.577 -8.283 10.418 1.00 97.81 247 LYS A C 1
ATOM 1951 O O . LYS A 1 247 ? -2.959 -9.280 11.029 1.00 97.81 247 LYS A O 1
ATOM 1956 N N . LEU A 1 248 ? -2.189 -7.157 11.015 1.00 95.88 248 LEU A N 1
ATOM 1957 C CA . LEU A 1 248 ? -2.303 -6.912 12.450 1.00 95.88 248 LEU A CA 1
ATOM 1958 C C . LEU A 1 248 ? -3.733 -6.546 12.857 1.00 95.88 248 LEU A C 1
ATOM 1960 O O . LEU A 1 248 ? -4.167 -6.974 13.926 1.00 95.88 248 LEU A O 1
ATOM 1964 N N . LEU A 1 249 ? -4.425 -5.764 12.021 1.00 95.12 249 LEU A N 1
ATOM 1965 C CA . LEU A 1 249 ? -5.848 -5.430 12.164 1.00 95.12 249 LEU A CA 1
ATOM 1966 C C . LEU A 1 249 ? -6.750 -6.621 11.798 1.00 95.12 249 LEU A C 1
ATOM 1968 O O . LEU A 1 249 ? -7.831 -6.736 12.419 1.00 95.12 249 LEU A O 1
#

Nearest PDB structures (foldseek):
  1tj7-assembly1_A  TM=9.840E-01  e=3.706E-22  Escherichia coli
  9ggi-assembly1_A  TM=9.908E-01  e=2.421E-21  Arabidopsis thaliana
  1k62-assembly1_B  TM=9.821E-01  e=1.582E-20  Homo sapiens
  6ien-assembly1_C  TM=9.791E-01  e=2.957E-20  Mycobacterium tuberculosis H37Rv
  6ien-assembly1_D  TM=9.773E-01  e=5.800E-20  Mycobacterium tuberculosis H37Rv

Sequence (249 aa):
KKVGRVANRLHAARSRNDQVVNDTRMYCKDKIDMLVKSATLLQVSILGAARKYFGFIIPGYTHLEHAQPVLFSHILLAYIEMLERDKTRLHDDRKRTDVLVSGSGALSGTALPIDRVYLKKLLGFKAIAKNSIDAVSDRDFIVELLAVLSIMSMHLSRIAEDLILYGTKEFGFVEIDERYCTGSSLMPQKKNPDVLELIRGRTSQVYSNLISVAGMLKGLPLSYNRDMQLDKEPLFNSVEIVDEELKLL

Radius of gyration: 23.14 Å; Cα contacts (8 Å, |Δi|>4): 307; chains: 1; bounding box: 59×40×72 Å

Mean predicted aligned error: 3.55 Å

Foldseek 3Di:
DVPPPVVVCVCALADVLLVVLQVVLLVLLVLLVLLLVLLVVLLVVLQVVLVVQPPDWAFDDDVNDGDDIDRPSVVSVVLSVLSVVLNVLSVVLSLVSLERLRQLHPQNGHPDPDDVVVVSVVSVGDYYDPGSQCSSADPVSLLSVLVSLLSLLVSLLVVLVVVQVCCDPVNVNDPDDQVQFDDDPVCRPDTHNVNSVVSNVCSVLSVVLSCQQVVLSPPDDIGDDPSVVSSPVSSVSSSVSSSVSSNVD

InterPro domains:
  IPR000362 Fumarate lyase family [PR00149] (10-28)
  IPR000362 Fumarate lyase family [PR00149] (55-73)
  IPR000362 Fumarate lyase family [PR00149] (139-166)
  IPR000362 Fumarate lyase family [PR00149] (183-199)
  IPR008948 L-Aspartase-like [SSF48557] (2-246)
  IPR009049 Argininosuccinate lyase [PTHR43814] (2-247)
  IPR009049 Argininosuccinate lyase [TIGR00838] (1-247)
  IPR009049 Argininosuccinate lyase [cd01359] (1-249)
  IPR020557 Fumarate lyase, conserved site [PS00163] (183-192)
  IPR022761 Fumarate lyase, N-terminal [PF00206] (5-206)

Secondary structure (DSSP, 8-state):
--SGGGGGGGGTT--HHHHHHHHHHHHHHHHHHHHHHHHHHHHHHHHHHHHHTTT-EEEEEETTEEEEEEEHHHHHHHHHHHHHHHHHHHHHHHHHH-EE-TT-TTTT--SS---HHHHHHHTT-SEE-S-HHHHHH--HHHHHHHHHHHHHHHHHHHHHHHHHHHTSTTT-S----GGGSEEETTEEEEEE-HHHHHHHHHHHHHHHHHHHHHHHHTTPPSS--GGGGTTHHHHHHHHHHHHHHHHH-